Protein AF-A0AAU7QBR3-F1 (afdb_monomer)

Foldseek 3Di:
DDDPPPPDDDPQRVLQVLLVLLCVVVVADKDFAFDPQDQKWWWKAFPNRQWIKIWDLLLLCCQPPVVCSVVCPVPDDSVNSQVVCQVDQDSWADPDPLDDGRHMHTDDMDGSVPGDPGGFIWHDTPRGIIGTRGHHPVSSRGRPPPPDPPPPPVDDDDDDDDDDDDDDDDDDDDDDDDDDD

InterPro domains:
  IPR058804 SpaO, N-terminal domain [PF26294] (6-135)

Mean predicted aligned error: 14.27 Å

Secondary structure (DSSP, 8-state):
----------HHHHHHHHHHHHHHHTT---EEEPPP--SEEEEEEETTTTEEEEE-HHHHHHHH-HHHHHHHTTTS-HHHHHHHHHH-S-----SSGGG--S-EEEEEEEETTS--SS-EEEEE-SS-EEEEEEE-GGGSPPPP---------S--------------------PPPPPP-

pLDDT: mean 71.86, std 20.6, range [29.89, 93.75]

Structure (mmCIF, N/CA/C/O backbone):
data_AF-A0AAU7QBR3-F1
#
_entry.id   AF-A0AAU7QBR3-F1
#
loop_
_atom_site.group_PDB
_atom_site.id
_atom_site.type_symbol
_atom_site.label_atom_id
_atom_site.label_alt_id
_atom_site.label_comp_id
_atom_site.label_asym_id
_atom_site.label_entity_id
_atom_site.label_seq_id
_atom_site.pdbx_PDB_ins_code
_atom_site.Cartn_x
_atom_site.Cartn_y
_atom_site.Cartn_z
_atom_site.occupancy
_atom_site.B_iso_or_equiv
_atom_site.auth_seq_id
_atom_site.auth_comp_id
_atom_site.auth_asym_id
_atom_site.auth_atom_id
_atom_site.pdbx_PDB_model_num
ATOM 1 N N . MET A 1 1 ? 18.913 30.948 23.957 1.00 37.94 1 MET A N 1
ATOM 2 C CA . MET A 1 1 ? 17.465 31.221 23.822 1.00 37.94 1 MET A CA 1
ATOM 3 C C . MET A 1 1 ? 16.879 30.214 22.845 1.00 37.94 1 MET A C 1
ATOM 5 O O . MET A 1 1 ? 17.289 30.211 21.696 1.00 37.94 1 MET A O 1
ATOM 9 N N . SER A 1 2 ? 16.029 29.295 23.311 1.00 46.03 2 SER A N 1
ATOM 10 C CA . SER A 1 2 ? 15.487 28.206 22.484 1.00 46.03 2 SER A CA 1
ATOM 11 C C . SER A 1 2 ? 14.082 28.577 22.016 1.00 46.03 2 SER A C 1
ATOM 13 O O . SER A 1 2 ? 13.146 28.634 22.816 1.00 46.03 2 SER A O 1
ATOM 15 N N . TYR A 1 3 ? 13.943 28.899 20.732 1.00 47.91 3 TYR A N 1
ATOM 16 C CA . TYR A 1 3 ? 12.649 29.183 20.127 1.00 47.91 3 TYR A CA 1
ATOM 17 C C . TYR A 1 3 ? 11.879 27.869 19.987 1.00 47.91 3 TYR A C 1
ATOM 19 O O . TYR A 1 3 ? 12.282 26.973 19.247 1.00 47.91 3 TYR A O 1
ATOM 27 N N . ARG A 1 4 ? 10.753 27.749 20.700 1.00 52.44 4 ARG A N 1
ATOM 28 C CA . ARG A 1 4 ? 9.759 26.694 20.465 1.00 52.44 4 ARG A CA 1
ATOM 29 C C . ARG A 1 4 ? 9.198 26.872 19.055 1.00 52.44 4 ARG A C 1
ATOM 31 O O . ARG A 1 4 ? 8.246 27.620 18.856 1.00 52.44 4 ARG A O 1
ATOM 38 N N . GLN A 1 5 ? 9.795 26.198 18.079 1.00 52.19 5 GLN A N 1
ATOM 39 C CA . GLN A 1 5 ? 9.232 26.092 16.741 1.00 52.19 5 GLN A CA 1
ATOM 40 C C . GLN A 1 5 ? 7.956 25.250 16.823 1.00 52.19 5 GLN A C 1
ATOM 42 O O . GLN A 1 5 ? 7.999 24.032 17.003 1.00 52.19 5 GLN A O 1
ATOM 47 N N . LEU A 1 6 ? 6.807 25.914 16.724 1.00 55.84 6 LEU A N 1
ATOM 48 C CA . LEU A 1 6 ? 5.537 25.251 16.466 1.00 55.84 6 LEU A CA 1
ATOM 49 C C . LEU A 1 6 ? 5.624 24.650 15.061 1.00 55.84 6 LEU A C 1
ATOM 51 O O . LEU A 1 6 ? 5.606 25.375 14.071 1.00 55.84 6 LEU A O 1
ATOM 55 N N . ARG A 1 7 ? 5.767 23.325 14.970 1.00 61.44 7 ARG A N 1
ATOM 56 C CA . ARG A 1 7 ? 5.661 22.617 13.693 1.00 61.44 7 ARG A CA 1
ATOM 57 C C . ARG A 1 7 ? 4.200 22.681 13.254 1.00 61.44 7 ARG A C 1
ATOM 59 O O . ARG A 1 7 ? 3.349 22.037 13.866 1.00 61.44 7 ARG A O 1
ATOM 66 N N . THR A 1 8 ? 3.901 23.477 12.233 1.00 62.16 8 THR A N 1
ATOM 67 C CA . THR A 1 8 ? 2.586 23.470 11.587 1.00 62.16 8 THR A CA 1
ATOM 68 C C . THR A 1 8 ? 2.415 22.125 10.895 1.00 62.16 8 THR A C 1
ATOM 70 O O . THR A 1 8 ? 3.126 21.825 9.940 1.00 62.16 8 THR A O 1
ATOM 73 N N . LEU A 1 9 ? 1.515 21.293 11.416 1.00 66.19 9 LEU A N 1
ATOM 74 C CA . LEU A 1 9 ? 1.167 20.028 10.782 1.00 66.19 9 LEU A CA 1
ATOM 75 C C . LEU A 1 9 ? 0.187 20.289 9.641 1.00 66.19 9 LEU A C 1
ATOM 77 O O . LEU A 1 9 ? -0.762 21.062 9.798 1.00 66.19 9 LEU A O 1
ATOM 81 N N . THR A 1 10 ? 0.405 19.636 8.504 1.00 73.94 10 THR A N 1
ATOM 82 C CA . THR A 1 10 ? -0.555 19.668 7.397 1.00 73.94 10 THR A CA 1
ATOM 83 C C . THR A 1 10 ? -1.834 18.919 7.784 1.00 73.94 10 THR A C 1
ATOM 85 O O . THR A 1 10 ? -1.850 18.102 8.711 1.00 73.94 10 THR A O 1
ATOM 88 N N . ARG A 1 11 ? -2.936 19.181 7.0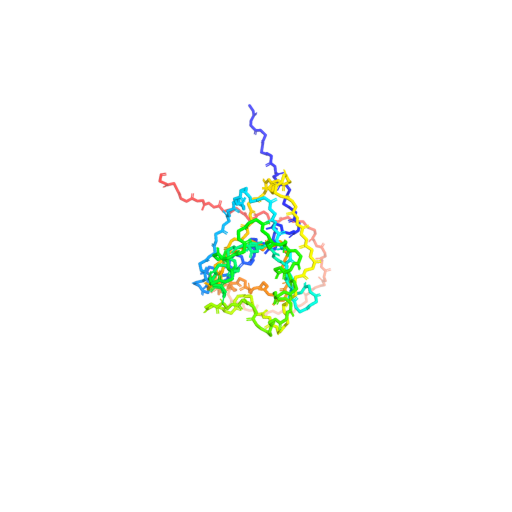71 1.00 72.38 11 ARG A N 1
ATOM 89 C CA . ARG A 1 11 ? -4.208 18.468 7.286 1.00 72.38 11 ARG A CA 1
ATOM 90 C C . ARG A 1 11 ? -4.040 16.950 7.142 1.00 72.38 11 ARG A C 1
ATOM 92 O O . ARG A 1 11 ? -4.572 16.206 7.958 1.00 72.38 11 ARG A O 1
ATOM 99 N N . GLU A 1 12 ? -3.248 16.511 6.168 1.00 74.31 12 GLU A N 1
ATOM 100 C CA . GLU A 1 12 ? -2.912 15.099 5.945 1.00 74.31 12 GLU A CA 1
ATOM 101 C C . GLU A 1 12 ? -2.205 14.488 7.158 1.00 74.31 12 GLU A C 1
ATOM 103 O O . GLU A 1 12 ? -2.627 13.453 7.666 1.00 74.31 12 GLU A O 1
ATOM 108 N N . GLN A 1 13 ? -1.200 15.176 7.709 1.00 77.19 13 GLN A N 1
ATOM 109 C CA . GLN A 1 13 ? -0.482 14.712 8.899 1.00 77.19 13 GLN A CA 1
ATOM 110 C C . GLN A 1 13 ? -1.395 14.605 10.128 1.00 77.19 13 GLN A C 1
ATOM 112 O O . GLN A 1 13 ? -1.255 13.675 10.926 1.00 77.19 13 GLN A O 1
ATOM 117 N N . LEU A 1 14 ? -2.348 15.529 10.289 1.00 77.38 14 LEU A N 1
ATOM 118 C CA . LEU A 1 14 ? -3.357 15.443 11.348 1.00 77.38 14 LEU A CA 1
ATOM 119 C C . LEU A 1 14 ? -4.296 14.247 11.141 1.00 77.38 14 LEU A C 1
ATOM 121 O O . LEU A 1 14 ? -4.607 13.543 12.106 1.00 77.38 14 LEU A O 1
ATOM 125 N N . ASN A 1 15 ? -4.714 13.987 9.903 1.00 80.12 15 ASN A N 1
ATOM 126 C CA . ASN A 1 15 ? -5.550 12.835 9.568 1.00 80.12 15 ASN A CA 1
ATOM 127 C C . ASN A 1 15 ? -4.805 11.513 9.799 1.00 80.12 15 ASN A C 1
ATOM 129 O O . ASN A 1 15 ? -5.363 10.607 10.421 1.00 80.12 15 ASN A O 1
ATOM 133 N N . TRP A 1 16 ? -3.522 11.429 9.439 1.00 83.62 16 TRP A N 1
ATOM 134 C CA . TRP A 1 16 ? -2.667 10.279 9.741 1.00 83.62 16 TRP A CA 1
ATOM 135 C C . TRP A 1 16 ? -2.561 10.014 11.241 1.00 83.62 16 TRP A C 1
ATOM 137 O O . TRP A 1 16 ? -2.708 8.874 11.675 1.00 83.62 16 TRP A O 1
ATOM 147 N N . GLN A 1 17 ? -2.356 11.052 12.058 1.00 79.56 17 GLN A N 1
ATOM 148 C CA . GLN A 1 17 ? -2.281 10.886 13.513 1.00 79.56 17 GLN A CA 1
ATOM 149 C C . GLN A 1 17 ? -3.589 10.365 14.110 1.00 79.56 17 GLN A C 1
ATOM 151 O O . GLN A 1 17 ? -3.558 9.494 14.982 1.00 79.56 17 GLN A O 1
ATOM 156 N N . ARG A 1 18 ? -4.739 10.865 13.643 1.00 80.62 18 ARG A N 1
ATOM 157 C CA . ARG A 1 18 ? -6.048 10.372 14.094 1.00 80.62 18 ARG A CA 1
ATOM 158 C C . ARG A 1 18 ? -6.282 8.929 13.657 1.00 80.62 18 ARG A C 1
ATOM 160 O O . ARG A 1 18 ? -6.698 8.123 14.485 1.00 80.62 18 ARG A O 1
ATOM 167 N N . ALA A 1 19 ? -5.962 8.598 12.407 1.00 81.94 19 ALA A N 1
ATOM 168 C CA . ALA A 1 19 ? -6.074 7.239 11.889 1.00 81.94 19 ALA A CA 1
ATOM 169 C C . ALA A 1 19 ? -5.196 6.267 12.690 1.00 81.94 19 ALA A C 1
ATOM 171 O O . ALA A 1 19 ? -5.695 5.261 13.180 1.00 81.94 19 ALA A O 1
ATOM 172 N N . LEU A 1 20 ? -3.930 6.615 12.939 1.00 83.88 20 LEU A N 1
ATOM 173 C CA . LEU A 1 20 ? -3.011 5.814 13.754 1.00 83.88 20 LEU A CA 1
ATOM 174 C C . LEU A 1 20 ? -3.500 5.628 15.189 1.00 83.88 20 LEU A C 1
ATOM 176 O O . LEU A 1 20 ? -3.372 4.537 15.743 1.00 83.88 20 LEU A O 1
ATOM 180 N N . ALA A 1 21 ? -4.052 6.676 15.805 1.00 81.44 21 ALA A N 1
ATOM 181 C CA . ALA A 1 21 ? -4.628 6.574 17.140 1.00 81.44 21 ALA A CA 1
ATOM 182 C C . ALA A 1 21 ? -5.815 5.597 17.162 1.00 81.44 21 ALA A C 1
ATOM 184 O O . ALA A 1 21 ? -5.880 4.748 18.050 1.00 81.44 21 ALA A O 1
ATOM 185 N N . GLY A 1 22 ? -6.705 5.672 16.168 1.00 80.81 22 GLY A N 1
ATOM 186 C CA . GLY A 1 22 ? -7.803 4.721 16.003 1.00 80.81 22 GLY A CA 1
ATOM 187 C C . GLY A 1 22 ? -7.300 3.293 15.773 1.00 80.81 22 GLY A C 1
ATOM 188 O O . GLY A 1 22 ? -7.700 2.369 16.475 1.00 80.81 22 GLY A O 1
ATOM 189 N N . TRP A 1 23 ? -6.352 3.106 14.857 1.00 85.75 23 TRP A N 1
ATOM 190 C CA . TRP A 1 23 ? -5.784 1.798 14.526 1.00 85.75 23 TRP A CA 1
ATOM 191 C C . TRP A 1 23 ? -5.116 1.123 15.725 1.00 85.75 23 TRP A C 1
ATOM 193 O O . TRP A 1 23 ? -5.379 -0.050 15.984 1.00 85.75 23 TRP A O 1
ATOM 203 N N . ARG A 1 24 ? -4.341 1.867 16.521 1.00 82.44 24 ARG A N 1
ATOM 204 C CA . ARG A 1 24 ? -3.719 1.340 17.747 1.00 82.44 24 ARG A CA 1
ATOM 205 C C . ARG A 1 24 ? -4.747 0.845 18.758 1.00 82.44 24 ARG A C 1
ATOM 207 O O . ARG A 1 24 ? -4.543 -0.199 19.364 1.00 82.44 24 ARG A O 1
ATOM 214 N N . VAL A 1 25 ? -5.858 1.561 18.919 1.00 80.75 25 VAL A N 1
ATOM 215 C CA . VAL A 1 25 ? -6.948 1.159 19.828 1.00 80.75 25 VAL A CA 1
ATOM 216 C C . VAL A 1 25 ? -7.615 -0.135 19.367 1.00 80.75 25 VAL A C 1
ATOM 218 O O . VAL A 1 25 ? -8.060 -0.932 20.187 1.00 80.75 25 VAL A O 1
ATOM 221 N N . HIS A 1 26 ? -7.632 -0.376 18.061 1.00 76.75 26 HIS A N 1
ATOM 222 C CA . HIS A 1 26 ? -8.143 -1.602 17.460 1.00 76.75 26 HIS A CA 1
ATOM 223 C C . HIS A 1 26 ? -7.065 -2.687 17.265 1.00 76.75 26 HIS A C 1
ATOM 225 O O . HIS A 1 26 ? -7.303 -3.639 16.525 1.00 76.75 26 HIS A O 1
ATOM 231 N N . ASN A 1 27 ? -5.902 -2.572 17.927 1.00 79.81 27 ASN A N 1
ATOM 232 C CA . ASN A 1 27 ? -4.766 -3.505 17.829 1.00 79.81 27 ASN A CA 1
ATOM 233 C C . ASN A 1 27 ? -4.264 -3.740 16.393 1.00 79.81 27 ASN A C 1
ATOM 235 O O . ASN A 1 27 ? -3.733 -4.799 16.064 1.00 79.81 27 ASN A O 1
ATOM 239 N N . ILE A 1 28 ? -4.422 -2.745 15.524 1.00 82.94 28 ILE A N 1
ATOM 240 C CA . ILE A 1 28 ? -3.880 -2.779 14.172 1.00 82.94 28 ILE A CA 1
ATOM 241 C C . ILE A 1 28 ? -2.420 -2.332 14.236 1.00 82.94 28 ILE A C 1
ATOM 243 O O . ILE A 1 28 ? -2.116 -1.220 14.677 1.00 82.94 28 ILE A O 1
ATOM 247 N N . ALA A 1 29 ? -1.519 -3.205 13.785 1.00 82.81 29 ALA A N 1
ATOM 248 C CA . ALA A 1 29 ? -0.093 -2.926 13.705 1.00 82.81 29 ALA A CA 1
ATOM 249 C C . ALA A 1 29 ? 0.181 -1.877 12.616 1.00 82.81 29 ALA A C 1
ATOM 251 O O . ALA A 1 29 ? 0.302 -2.198 11.435 1.00 82.81 29 ALA A O 1
ATOM 252 N N . ALA A 1 30 ? 0.252 -0.615 13.034 1.00 84.69 30 ALA A N 1
ATOM 253 C CA . ALA A 1 30 ? 0.557 0.517 12.174 1.00 84.69 30 ALA A CA 1
ATOM 254 C C . ALA A 1 30 ? 1.666 1.379 12.783 1.00 84.69 30 ALA A C 1
ATOM 256 O O . ALA A 1 30 ? 1.618 1.751 13.965 1.00 84.69 30 ALA A O 1
ATOM 257 N N . SER A 1 31 ? 2.650 1.731 11.962 1.00 85.44 31 SER A N 1
ATOM 258 C CA . SER A 1 31 ? 3.802 2.555 12.334 1.00 85.44 31 SER A CA 1
ATOM 259 C C . SER A 1 31 ? 3.917 3.773 11.416 1.00 85.44 31 SER A C 1
ATOM 261 O O . SER A 1 31 ? 3.362 3.798 10.322 1.00 85.44 31 SER A O 1
ATOM 263 N N . LEU A 1 32 ? 4.601 4.823 11.880 1.00 86.00 32 LEU A N 1
ATOM 264 C CA . LEU A 1 32 ? 5.013 5.938 11.023 1.00 86.00 32 LEU A CA 1
ATOM 265 C C . LEU A 1 32 ? 6.441 5.674 10.580 1.00 86.00 32 LEU A C 1
ATOM 267 O O . LEU A 1 32 ? 7.359 5.772 11.392 1.00 86.00 32 LEU A O 1
ATOM 271 N N . GLU A 1 33 ? 6.618 5.350 9.307 1.00 86.25 33 GLU A N 1
ATOM 272 C CA . GLU A 1 33 ? 7.921 5.015 8.737 1.00 86.25 33 GLU A CA 1
ATOM 273 C C . GLU A 1 33 ? 8.140 5.789 7.441 1.00 86.25 33 GLU A C 1
ATOM 275 O O . GLU A 1 33 ? 7.189 6.169 6.752 1.00 86.25 33 GLU A O 1
ATOM 280 N N . LEU A 1 34 ? 9.405 6.049 7.106 1.00 83.50 34 LEU A N 1
ATOM 281 C CA . LEU A 1 34 ? 9.725 6.568 5.784 1.00 83.50 34 LEU A CA 1
ATOM 282 C C . LEU A 1 34 ? 9.622 5.420 4.775 1.00 83.50 34 LEU A C 1
ATOM 284 O O . LEU A 1 34 ? 10.250 4.379 4.983 1.00 83.50 34 LEU A O 1
ATOM 288 N N . PRO A 1 35 ? 8.887 5.608 3.670 1.00 81.00 35 PRO A N 1
ATOM 289 C CA . PRO A 1 35 ? 8.889 4.649 2.580 1.00 81.00 35 PRO A CA 1
ATOM 290 C C . PRO A 1 35 ? 10.329 4.411 2.069 1.00 81.00 35 PRO A C 1
ATOM 292 O O . PRO A 1 35 ? 11.007 5.386 1.717 1.00 81.00 35 PRO A O 1
ATOM 295 N N . PRO A 1 36 ? 10.814 3.156 1.993 1.00 78.19 36 PRO A N 1
ATOM 296 C CA . PRO A 1 36 ? 12.176 2.840 1.567 1.00 78.19 36 PRO A CA 1
ATOM 297 C C . PRO A 1 36 ? 12.384 3.283 0.124 1.00 78.19 36 PRO A C 1
ATOM 299 O O . PRO A 1 36 ? 11.458 3.189 -0.677 1.00 78.19 36 PRO A O 1
ATOM 302 N N . LYS A 1 37 ? 13.577 3.765 -0.233 1.00 72.88 37 LYS A N 1
ATOM 303 C CA . LYS A 1 37 ? 13.865 4.198 -1.610 1.00 72.88 37 LYS A CA 1
ATOM 304 C C . LYS A 1 37 ? 13.653 3.021 -2.574 1.00 72.88 37 LYS A C 1
ATOM 306 O O . LYS A 1 37 ? 14.477 2.118 -2.628 1.00 72.88 37 LYS A O 1
ATOM 311 N N . ALA A 1 38 ? 12.547 3.047 -3.309 1.00 70.19 38 ALA A N 1
ATOM 312 C CA . ALA A 1 38 ? 12.182 2.065 -4.324 1.00 70.19 38 ALA A CA 1
ATOM 313 C C . ALA A 1 38 ? 12.185 2.773 -5.673 1.00 70.19 38 ALA A C 1
ATOM 315 O O . ALA A 1 38 ? 11.751 3.917 -5.721 1.00 70.19 38 ALA A O 1
ATOM 316 N N . ALA A 1 39 ? 12.657 2.126 -6.742 1.00 71.12 39 ALA A N 1
ATOM 317 C CA . ALA A 1 39 ? 12.826 2.763 -8.052 1.00 71.12 39 ALA A CA 1
ATOM 318 C C . ALA A 1 39 ? 11.529 3.401 -8.576 1.00 71.12 39 ALA A C 1
ATOM 320 O O . ALA A 1 39 ? 11.556 4.520 -9.086 1.00 71.12 39 ALA A O 1
ATOM 321 N N . ARG A 1 40 ? 10.394 2.724 -8.374 1.00 84.88 40 ARG A N 1
ATOM 322 C CA . ARG A 1 40 ? 9.068 3.199 -8.759 1.00 84.88 40 ARG A CA 1
ATOM 323 C C . ARG A 1 40 ? 8.019 2.628 -7.816 1.00 84.88 40 ARG A C 1
ATOM 325 O O . ARG A 1 40 ? 8.118 1.476 -7.402 1.00 84.88 40 ARG A O 1
ATOM 332 N N . A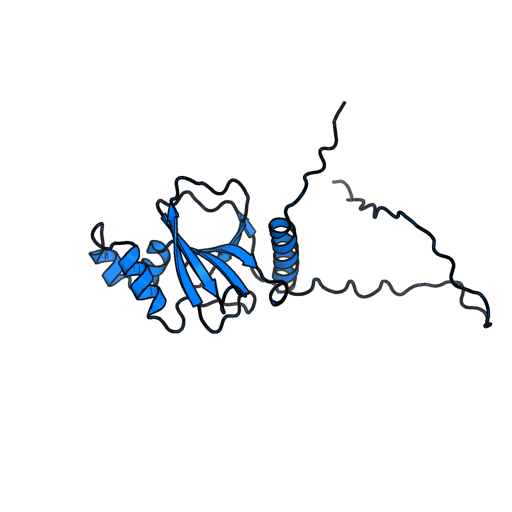RG A 1 41 ? 7.020 3.430 -7.464 1.00 89.38 41 ARG A N 1
ATOM 333 C CA . ARG A 1 41 ? 5.883 3.011 -6.638 1.00 89.38 41 ARG A CA 1
ATOM 334 C C . ARG A 1 41 ? 4.589 3.183 -7.395 1.00 89.38 41 ARG A C 1
ATOM 336 O O . ARG A 1 41 ? 4.441 4.136 -8.155 1.00 89.38 41 ARG A O 1
ATOM 343 N N . MET A 1 42 ? 3.646 2.290 -7.144 1.00 91.94 42 MET A N 1
ATOM 344 C CA . MET A 1 42 ? 2.314 2.345 -7.726 1.00 91.94 42 MET A CA 1
ATOM 345 C C . MET A 1 42 ? 1.356 3.022 -6.749 1.00 91.94 42 MET A C 1
ATOM 347 O O . MET A 1 42 ? 1.283 2.634 -5.582 1.00 91.94 42 MET A O 1
ATOM 351 N N . VAL A 1 43 ? 0.631 4.032 -7.222 1.00 92.56 43 VAL A N 1
ATOM 352 C CA . VAL A 1 43 ? -0.422 4.717 -6.470 1.00 92.56 43 VAL A CA 1
ATOM 353 C C . VAL A 1 43 ? -1.715 3.945 -6.639 1.00 92.56 43 VAL A C 1
ATOM 355 O O . VAL A 1 43 ? -2.171 3.720 -7.760 1.00 92.56 43 VAL A O 1
ATOM 358 N N . ILE A 1 44 ? -2.318 3.578 -5.517 1.00 93.75 44 ILE A N 1
ATOM 359 C CA . ILE A 1 44 ? -3.601 2.893 -5.457 1.00 93.75 44 ILE A CA 1
ATOM 360 C C . ILE A 1 44 ? -4.635 3.764 -4.751 1.00 93.75 44 ILE A C 1
ATOM 362 O O . ILE A 1 44 ? -4.317 4.533 -3.841 1.00 93.75 44 ILE A O 1
ATOM 366 N N . SER A 1 45 ? -5.883 3.621 -5.171 1.00 93.56 45 SER A N 1
ATOM 367 C CA . SER A 1 45 ? -7.025 4.382 -4.688 1.00 93.56 45 SER A CA 1
ATOM 368 C C . SER A 1 45 ? -8.219 3.460 -4.523 1.00 93.56 45 SER A C 1
ATOM 370 O O . SER A 1 45 ? -8.535 2.650 -5.403 1.00 93.56 45 SER A O 1
ATOM 372 N N . ALA A 1 46 ? -8.860 3.561 -3.367 1.00 92.38 46 ALA A N 1
ATOM 373 C CA . ALA A 1 46 ? -10.016 2.758 -3.013 1.00 92.38 46 ALA A CA 1
ATOM 374 C C . ALA A 1 46 ? -11.304 3.565 -3.114 1.00 92.38 46 ALA A C 1
ATOM 376 O O . ALA A 1 46 ? -11.337 4.723 -2.702 1.00 92.38 46 ALA A O 1
ATOM 377 N N . ASP A 1 47 ? -12.370 2.929 -3.602 1.00 88.12 47 ASP A N 1
ATOM 378 C CA . ASP A 1 47 ? -13.745 3.447 -3.587 1.00 88.12 47 ASP A CA 1
ATOM 379 C C . ASP A 1 47 ? -13.857 4.920 -4.037 1.00 88.12 47 ASP A C 1
ATOM 381 O O . ASP A 1 47 ? -14.532 5.726 -3.401 1.00 88.12 47 ASP A O 1
ATOM 385 N N . ASN A 1 48 ? -13.181 5.268 -5.139 1.00 83.31 48 ASN A N 1
ATOM 386 C CA . ASN A 1 48 ? -13.097 6.627 -5.697 1.00 83.31 48 ASN A CA 1
ATOM 387 C C . ASN A 1 48 ? -12.433 7.661 -4.764 1.00 83.31 48 ASN A C 1
ATOM 389 O O . ASN A 1 48 ? -12.872 8.807 -4.689 1.00 83.31 48 ASN A O 1
ATOM 393 N N . GLY A 1 49 ? -11.365 7.267 -4.067 1.00 83.56 49 GLY A N 1
ATOM 394 C CA . GLY A 1 49 ? -10.573 8.162 -3.220 1.00 83.56 49 GLY A CA 1
ATOM 395 C C . GLY A 1 49 ? -10.983 8.169 -1.748 1.00 83.56 49 GLY A C 1
ATOM 396 O O . GLY A 1 49 ? -10.608 9.082 -1.021 1.00 83.56 49 GLY A O 1
ATOM 397 N N . ALA A 1 50 ? -11.714 7.154 -1.276 1.00 86.44 50 ALA A N 1
ATOM 398 C CA . ALA A 1 50 ? -11.964 6.972 0.155 1.00 86.44 50 ALA A CA 1
ATOM 399 C C . ALA A 1 50 ? -10.649 6.860 0.946 1.00 86.44 50 ALA A C 1
ATOM 401 O O . ALA A 1 50 ? -10.536 7.373 2.059 1.00 86.44 50 ALA A O 1
ATOM 402 N N . TRP A 1 51 ? -9.647 6.210 0.357 1.00 90.31 51 TRP A N 1
ATOM 403 C CA . TRP A 1 51 ? -8.254 6.286 0.782 1.00 90.31 51 TRP A CA 1
ATOM 404 C C . TRP A 1 51 ? -7.329 6.058 -0.409 1.00 90.31 51 TRP A C 1
ATOM 406 O O . TRP A 1 51 ? -7.715 5.432 -1.403 1.00 90.31 51 TRP A O 1
ATOM 416 N N . ARG A 1 52 ? -6.100 6.562 -0.296 1.00 91.31 52 ARG A N 1
ATOM 417 C CA . ARG A 1 52 ? -5.032 6.380 -1.279 1.00 91.31 52 ARG A CA 1
ATOM 418 C C . ARG A 1 52 ? -3.768 5.909 -0.587 1.00 91.31 52 ARG A C 1
ATOM 420 O O . ARG A 1 52 ? -3.464 6.317 0.534 1.00 91.31 52 ARG A O 1
ATOM 427 N N . ALA A 1 53 ? -3.032 5.040 -1.254 1.00 91.62 53 ALA A N 1
ATOM 428 C CA . ALA A 1 53 ? -1.762 4.543 -0.760 1.00 91.62 53 ALA A CA 1
ATOM 429 C C . ALA A 1 53 ? -0.780 4.342 -1.905 1.00 91.62 53 ALA A C 1
ATOM 431 O O . ALA A 1 53 ? -1.144 4.363 -3.079 1.00 91.62 53 ALA A O 1
ATOM 432 N N . ILE A 1 54 ? 0.471 4.125 -1.539 1.00 92.25 54 ILE A N 1
ATOM 433 C CA . ILE A 1 54 ? 1.520 3.685 -2.445 1.00 92.25 54 ILE A CA 1
ATOM 434 C C . ILE A 1 54 ? 1.992 2.301 -2.025 1.00 92.25 54 ILE A C 1
ATOM 436 O O . ILE A 1 54 ? 2.121 2.022 -0.830 1.00 92.25 54 ILE A O 1
ATOM 440 N N . ILE A 1 55 ? 2.256 1.455 -3.013 1.00 91.94 55 ILE A N 1
ATOM 441 C CA . ILE A 1 55 ? 2.815 0.113 -2.833 1.00 91.94 55 ILE A CA 1
ATOM 442 C C . ILE A 1 55 ? 3.992 -0.099 -3.779 1.00 91.94 55 ILE A C 1
ATOM 444 O O . ILE A 1 55 ? 4.136 0.612 -4.782 1.00 91.94 55 ILE A O 1
ATOM 448 N N . ASP A 1 56 ? 4.826 -1.083 -3.464 1.00 89.94 56 ASP A N 1
ATOM 449 C CA . ASP A 1 56 ? 5.809 -1.593 -4.413 1.00 89.94 56 ASP A CA 1
ATOM 450 C C . ASP A 1 56 ? 5.110 -2.575 -5.380 1.00 89.94 56 ASP A C 1
ATOM 452 O O . ASP A 1 56 ? 4.604 -3.614 -4.941 1.00 89.94 56 ASP A O 1
ATOM 456 N N . PRO A 1 57 ? 5.040 -2.265 -6.692 1.00 89.75 57 PRO A N 1
ATOM 457 C CA . PRO A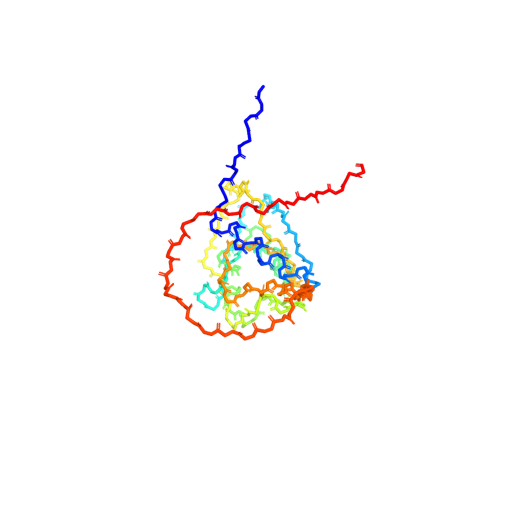 1 57 ? 4.386 -3.141 -7.662 1.00 89.75 57 PRO A CA 1
ATOM 458 C C . PRO A 1 57 ? 5.089 -4.500 -7.791 1.00 89.75 57 PRO A C 1
ATOM 460 O O . PRO A 1 57 ? 4.432 -5.505 -8.068 1.00 89.75 57 PRO A O 1
ATOM 463 N N . ARG A 1 58 ? 6.408 -4.558 -7.573 1.00 87.44 58 ARG A N 1
ATOM 464 C CA . ARG A 1 58 ? 7.191 -5.793 -7.682 1.00 87.44 58 ARG A CA 1
ATOM 465 C C . ARG A 1 58 ? 6.993 -6.684 -6.467 1.00 87.44 58 ARG A C 1
ATOM 467 O O . ARG A 1 58 ? 6.847 -7.887 -6.645 1.00 87.44 58 ARG A O 1
ATOM 474 N N . GLU A 1 59 ? 6.929 -6.109 -5.265 1.00 89.31 59 GLU A N 1
ATOM 475 C CA . GLU A 1 59 ? 6.595 -6.861 -4.042 1.00 89.31 59 GLU A CA 1
ATOM 476 C C . GLU A 1 59 ? 5.241 -7.567 -4.205 1.00 89.31 59 GLU A C 1
ATOM 478 O O . GLU A 1 59 ? 5.143 -8.779 -4.006 1.00 89.31 59 GLU A O 1
ATOM 483 N N . TRP A 1 60 ? 4.231 -6.832 -4.683 1.00 91.81 60 TRP A N 1
ATOM 484 C CA . TRP A 1 60 ? 2.906 -7.387 -4.959 1.00 91.81 60 TRP A CA 1
ATOM 485 C C . TRP A 1 60 ? 2.938 -8.502 -6.018 1.00 91.81 60 TRP A C 1
ATOM 487 O O . TRP A 1 60 ? 2.363 -9.572 -5.808 1.00 91.81 60 TRP A O 1
ATOM 497 N N . LEU A 1 61 ? 3.639 -8.294 -7.141 1.00 89.50 61 LEU A N 1
ATOM 498 C CA . LEU A 1 61 ? 3.741 -9.298 -8.208 1.00 89.50 61 LEU A CA 1
ATOM 499 C C . LEU A 1 61 ? 4.436 -10.581 -7.726 1.00 89.50 61 LEU A C 1
ATOM 501 O O . LEU A 1 61 ? 3.985 -11.678 -8.057 1.00 89.50 61 LEU A O 1
ATOM 505 N N . CYS A 1 62 ? 5.510 -10.451 -6.943 1.00 88.94 62 CYS A N 1
ATOM 506 C CA . CYS A 1 62 ? 6.242 -11.580 -6.368 1.00 88.94 62 CYS A CA 1
ATOM 507 C C . CYS A 1 62 ? 5.353 -12.456 -5.482 1.00 88.94 62 CYS A C 1
ATOM 509 O O . CYS A 1 62 ? 5.511 -13.676 -5.488 1.00 88.94 62 CYS A O 1
ATOM 511 N N . HIS A 1 63 ? 4.420 -11.852 -4.744 1.00 89.88 63 HIS A N 1
ATOM 512 C CA . HIS A 1 63 ? 3.488 -12.593 -3.904 1.00 89.88 63 HIS A CA 1
ATOM 513 C C . HIS A 1 63 ? 2.363 -13.251 -4.719 1.00 89.88 63 HIS A C 1
ATOM 515 O O . HIS A 1 63 ? 2.096 -14.440 -4.557 1.00 89.88 63 HIS A O 1
ATOM 521 N N . GLU A 1 64 ? 1.697 -12.498 -5.598 1.00 87.38 64 GLU A N 1
ATOM 522 C CA . GLU A 1 64 ? 0.517 -12.990 -6.326 1.00 87.38 64 GLU A CA 1
ATOM 523 C C . GLU A 1 64 ? 0.858 -13.973 -7.451 1.00 87.38 64 GLU A C 1
ATOM 525 O O . GLU A 1 64 ? 0.107 -14.912 -7.725 1.00 87.38 64 GLU A O 1
ATOM 530 N N . LEU A 1 65 ? 1.966 -13.740 -8.151 1.00 87.62 65 LEU A N 1
ATOM 531 C CA . LEU A 1 65 ? 2.362 -14.494 -9.335 1.00 87.62 65 LEU A CA 1
ATOM 532 C C . LEU A 1 65 ? 3.878 -14.752 -9.303 1.00 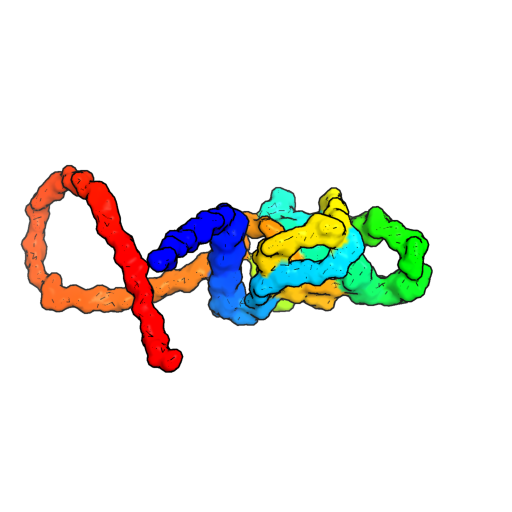87.62 65 LEU A C 1
ATOM 534 O O . LEU A 1 65 ? 4.600 -14.250 -10.167 1.00 87.62 65 LEU A O 1
ATOM 538 N N . PRO A 1 66 ? 4.381 -15.573 -8.360 1.00 84.44 66 PRO A N 1
ATOM 539 C CA . PRO A 1 66 ? 5.818 -15.790 -8.177 1.00 84.44 66 PRO A CA 1
ATOM 540 C C . PRO A 1 66 ? 6.496 -16.336 -9.438 1.00 84.44 66 PRO A C 1
ATOM 542 O O . PRO A 1 66 ? 7.598 -15.919 -9.782 1.00 84.44 66 PRO A O 1
ATOM 545 N N . ASN A 1 67 ? 5.811 -17.209 -10.185 1.00 83.62 67 ASN A N 1
ATOM 546 C CA . ASN A 1 67 ? 6.318 -17.746 -11.451 1.00 83.62 67 ASN A CA 1
ATOM 547 C C . ASN A 1 67 ? 6.481 -16.647 -12.509 1.00 83.62 67 ASN A C 1
ATOM 549 O O . ASN A 1 67 ? 7.462 -16.636 -13.247 1.00 83.62 67 ASN A O 1
ATOM 553 N N . VAL A 1 68 ? 5.533 -15.705 -12.568 1.00 82.31 68 VAL A N 1
ATOM 554 C CA . VAL A 1 68 ? 5.620 -14.562 -13.483 1.00 82.31 68 VAL A CA 1
ATOM 555 C C . VAL A 1 68 ? 6.720 -13.627 -13.015 1.00 82.31 68 VAL A C 1
ATOM 557 O O . VAL A 1 68 ? 7.511 -13.216 -13.845 1.00 82.31 68 VAL A O 1
ATOM 560 N N . ALA A 1 69 ? 6.839 -13.349 -11.716 1.00 83.44 69 ALA A N 1
ATOM 561 C CA . ALA A 1 69 ? 7.903 -12.512 -11.168 1.00 83.44 69 ALA A CA 1
ATOM 562 C C . ALA A 1 69 ? 9.310 -13.079 -11.443 1.00 83.44 69 ALA A C 1
ATOM 564 O O . ALA A 1 69 ? 10.214 -12.329 -11.808 1.00 83.44 69 ALA A O 1
ATOM 565 N N . ALA A 1 70 ? 9.482 -14.400 -11.337 1.00 80.19 70 ALA A N 1
ATOM 566 C CA . ALA A 1 70 ? 10.746 -15.077 -11.626 1.00 80.19 70 ALA A CA 1
ATOM 567 C C . ALA A 1 70 ? 11.136 -14.985 -13.112 1.00 80.19 70 ALA A C 1
ATOM 569 O O . ALA A 1 70 ? 12.307 -14.799 -13.435 1.00 80.19 70 ALA A O 1
ATOM 570 N N . LEU A 1 71 ? 10.155 -15.082 -14.015 1.00 75.88 71 LEU A N 1
ATOM 571 C CA . LEU A 1 71 ? 10.358 -14.971 -15.465 1.00 75.88 71 LEU A CA 1
ATOM 572 C C . LEU A 1 71 ? 10.426 -13.515 -15.947 1.00 75.88 71 LEU A C 1
ATOM 574 O O . LEU A 1 71 ? 11.036 -13.218 -16.971 1.00 75.88 71 LEU A O 1
ATOM 578 N N . ALA A 1 72 ? 9.787 -12.611 -15.209 1.00 68.88 72 ALA A N 1
ATOM 579 C CA . ALA A 1 72 ? 9.592 -11.215 -15.561 1.00 68.88 72 ALA A CA 1
ATOM 580 C C . ALA A 1 72 ? 10.894 -10.421 -15.605 1.00 68.88 72 ALA A C 1
ATOM 582 O O . ALA A 1 72 ? 10.949 -9.457 -16.364 1.00 68.88 72 ALA A O 1
ATOM 583 N N . GLY A 1 73 ? 11.921 -10.797 -14.832 1.00 68.38 73 GLY A N 1
ATOM 584 C CA . GLY A 1 73 ? 13.230 -10.134 -14.814 1.00 68.38 73 GLY A CA 1
ATOM 585 C C . GLY A 1 73 ? 13.150 -8.606 -15.001 1.00 68.38 73 GLY A C 1
ATOM 586 O O . GLY A 1 73 ? 12.440 -7.904 -14.276 1.00 68.38 73 GLY A O 1
ATOM 587 N N . ALA A 1 74 ? 13.852 -8.101 -16.020 1.00 62.50 74 ALA A N 1
ATOM 588 C CA . ALA A 1 74 ? 13.766 -6.714 -16.491 1.00 62.50 74 ALA A CA 1
ATOM 589 C C . ALA A 1 74 ? 12.715 -6.483 -17.604 1.00 62.50 74 ALA A C 1
ATOM 591 O O . ALA A 1 74 ? 12.560 -5.357 -18.059 1.00 62.50 74 ALA A O 1
ATOM 592 N N . ALA A 1 75 ? 12.017 -7.527 -18.064 1.00 63.59 75 ALA A N 1
ATOM 593 C CA . ALA A 1 75 ? 11.116 -7.492 -19.223 1.00 63.59 75 ALA A CA 1
ATOM 594 C C . ALA A 1 75 ? 9.637 -7.225 -18.874 1.00 63.59 75 ALA A C 1
ATOM 596 O O . ALA A 1 75 ? 8.818 -6.978 -19.764 1.00 63.59 75 ALA A O 1
ATOM 597 N N . CYS A 1 76 ? 9.261 -7.312 -17.595 1.00 74.06 76 CYS A N 1
ATOM 598 C CA . CYS A 1 76 ? 7.931 -6.911 -17.151 1.00 74.06 76 CYS A CA 1
ATOM 599 C C . CYS A 1 76 ? 7.927 -5.420 -16.817 1.00 74.06 76 CYS A C 1
ATOM 601 O O . CYS A 1 76 ? 8.455 -4.999 -15.786 1.00 74.06 76 CYS A O 1
ATOM 603 N N . ASP A 1 77 ? 7.331 -4.652 -17.725 1.00 83.38 77 ASP A N 1
ATOM 604 C CA . ASP A 1 77 ? 7.089 -3.222 -17.562 1.00 83.38 77 ASP A CA 1
ATOM 605 C C . ASP A 1 77 ? 6.093 -2.987 -16.422 1.00 83.38 77 ASP A C 1
ATOM 607 O O . ASP A 1 77 ? 5.107 -3.724 -16.286 1.00 83.38 77 ASP A O 1
ATOM 611 N N . ASP A 1 78 ? 6.310 -1.944 -15.621 1.00 86.56 78 ASP A N 1
ATOM 612 C CA . ASP A 1 78 ? 5.444 -1.654 -14.476 1.00 86.56 78 ASP A CA 1
ATOM 613 C C . ASP A 1 78 ? 3.991 -1.415 -14.930 1.00 86.56 78 ASP A C 1
ATOM 615 O O . ASP A 1 78 ? 3.046 -1.820 -14.254 1.00 86.56 78 ASP A O 1
ATOM 619 N N . GLU A 1 79 ? 3.783 -0.863 -16.128 1.00 88.06 79 GLU A N 1
ATOM 620 C CA . GLU A 1 79 ? 2.466 -0.670 -16.740 1.00 88.06 79 GLU A CA 1
ATOM 621 C C . GLU A 1 79 ? 1.696 -1.993 -16.910 1.00 88.06 79 GLU A C 1
ATOM 623 O O . GLU A 1 79 ? 0.478 -2.034 -16.705 1.00 88.06 79 GLU A O 1
ATOM 628 N N . LYS A 1 80 ? 2.388 -3.100 -17.214 1.00 88.75 80 LYS A N 1
ATOM 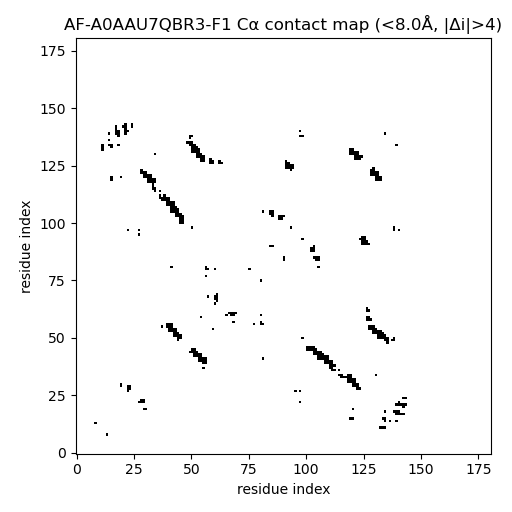629 C CA . LYS A 1 80 ? 1.772 -4.438 -17.283 1.00 88.75 80 LYS A CA 1
ATOM 630 C C . LYS A 1 80 ? 1.397 -4.942 -15.893 1.00 88.75 80 LYS A C 1
ATOM 632 O O . LYS A 1 80 ? 0.336 -5.545 -15.734 1.00 88.75 80 LYS A O 1
ATOM 637 N N . ILE A 1 81 ? 2.225 -4.664 -14.885 1.00 90.06 81 ILE A N 1
ATOM 638 C CA . ILE A 1 81 ? 1.923 -4.997 -13.485 1.00 90.06 81 ILE A CA 1
ATOM 639 C C . ILE A 1 81 ? 0.672 -4.239 -13.025 1.00 90.06 81 ILE A C 1
ATOM 641 O O . ILE A 1 81 ? -0.224 -4.838 -12.434 1.00 90.06 81 ILE A O 1
ATOM 645 N N . MET A 1 82 ? 0.554 -2.954 -13.365 1.00 91.88 82 MET A N 1
ATOM 646 C CA . MET A 1 82 ? -0.637 -2.149 -13.078 1.00 91.88 82 MET A CA 1
ATOM 647 C C . MET A 1 82 ? -1.887 -2.690 -13.774 1.00 91.88 82 MET A C 1
ATOM 649 O O . MET A 1 82 ? -2.953 -2.769 -13.159 1.00 91.88 82 MET A O 1
ATOM 653 N N . ALA A 1 83 ? -1.775 -3.086 -15.044 1.00 91.12 83 ALA A N 1
ATOM 654 C CA . ALA A 1 83 ? -2.882 -3.710 -15.760 1.00 91.12 83 ALA A CA 1
ATOM 655 C C . ALA A 1 83 ? -3.331 -5.001 -15.057 1.00 91.12 83 ALA A C 1
ATOM 657 O O . ALA A 1 83 ? -4.520 -5.168 -14.788 1.00 91.12 83 ALA A O 1
ATOM 658 N N . LEU A 1 84 ? -2.388 -5.868 -14.671 1.00 90.69 84 LEU A N 1
ATOM 659 C CA . LEU A 1 84 ? -2.680 -7.081 -13.904 1.00 90.69 84 LEU A CA 1
ATOM 660 C C . LEU A 1 84 ? -3.353 -6.761 -12.566 1.00 90.69 84 LEU A C 1
ATOM 662 O O . LEU A 1 84 ? -4.369 -7.375 -12.241 1.00 90.69 84 LEU A O 1
ATOM 666 N N . PHE A 1 85 ? -2.850 -5.774 -11.828 1.00 91.56 85 PHE A N 1
ATOM 667 C CA . PHE A 1 85 ? -3.444 -5.323 -10.570 1.00 91.56 85 PHE A CA 1
ATOM 668 C C . PHE A 1 85 ? -4.913 -4.923 -10.752 1.00 91.56 85 PHE A C 1
ATOM 670 O O . PHE A 1 85 ? -5.783 -5.390 -10.019 1.00 91.56 85 PHE A O 1
ATOM 677 N N . ASN A 1 86 ? -5.208 -4.130 -11.784 1.00 93.00 86 ASN A N 1
ATOM 678 C CA . ASN A 1 86 ? -6.555 -3.634 -12.072 1.00 93.00 86 ASN A CA 1
ATOM 679 C C . ASN A 1 86 ? -7.524 -4.706 -12.599 1.00 93.00 86 ASN A C 1
ATOM 681 O O . ASN A 1 86 ? -8.737 -4.513 -12.523 1.00 93.00 86 ASN A O 1
ATOM 685 N N . THR A 1 87 ? -7.027 -5.834 -13.116 1.00 90.62 87 THR A N 1
ATOM 686 C CA . THR A 1 87 ? -7.889 -6.966 -13.512 1.00 90.62 87 THR A CA 1
ATOM 687 C C . THR A 1 87 ? -8.364 -7.805 -12.327 1.00 90.62 87 THR A C 1
ATOM 689 O O . THR A 1 87 ? -9.338 -8.550 -12.448 1.00 90.62 87 THR A O 1
ATOM 692 N N . ARG A 1 88 ? -7.705 -7.704 -11.166 1.00 88.00 88 ARG A N 1
ATOM 693 C CA . ARG A 1 88 ? -8.080 -8.467 -9.974 1.00 88.00 88 ARG A CA 1
ATOM 694 C C . ARG A 1 88 ? -9.250 -7.796 -9.263 1.00 88.00 88 ARG A C 1
ATOM 696 O O . ARG A 1 88 ? -9.222 -6.610 -8.960 1.00 88.00 88 ARG A O 1
ATOM 703 N N . SER A 1 89 ? -10.260 -8.591 -8.915 1.00 84.25 89 SER A N 1
ATOM 704 C CA . SER A 1 89 ? -11.414 -8.118 -8.140 1.00 84.25 89 SER A CA 1
ATOM 705 C C . SER A 1 89 ? -11.036 -7.670 -6.725 1.00 84.25 89 SER A C 1
ATOM 707 O O . SER A 1 89 ? -11.672 -6.777 -6.170 1.00 84.25 89 SER A O 1
ATOM 709 N N . ARG A 1 90 ? -10.006 -8.285 -6.133 1.00 88.19 90 ARG A N 1
ATOM 710 C CA . ARG A 1 90 ? -9.547 -7.986 -4.775 1.00 88.19 90 ARG A CA 1
ATOM 711 C C . ARG A 1 90 ? -8.026 -8.158 -4.666 1.00 88.19 90 ARG A C 1
ATOM 713 O O . ARG A 1 90 ? -7.577 -9.213 -4.234 1.00 88.19 90 ARG A O 1
ATOM 720 N N . PRO A 1 91 ? -7.236 -7.162 -5.104 1.00 87.31 91 PRO A N 1
ATOM 721 C CA . PRO A 1 91 ? -5.788 -7.317 -5.233 1.00 87.31 91 PRO A CA 1
ATOM 722 C C . PRO A 1 91 ? -5.018 -7.234 -3.908 1.00 87.31 91 PRO A C 1
ATOM 724 O O . PRO A 1 91 ? -3.863 -7.641 -3.886 1.00 87.31 91 PRO A O 1
ATOM 727 N N . LEU A 1 92 ? -5.626 -6.715 -2.831 1.00 89.69 92 LEU A N 1
ATOM 728 C CA . LEU A 1 92 ? -5.008 -6.641 -1.499 1.00 89.69 92 LEU A CA 1
ATOM 729 C C . LEU A 1 92 ? -5.902 -7.232 -0.405 1.00 89.69 92 LEU A C 1
ATOM 731 O O . LEU A 1 92 ? -7.077 -6.875 -0.273 1.00 89.69 92 LEU A O 1
ATOM 735 N N . THR A 1 93 ? -5.336 -8.054 0.462 1.00 88.56 93 THR A N 1
ATOM 736 C CA . THR A 1 93 ? -6.036 -8.654 1.591 1.00 88.56 93 THR A CA 1
ATOM 737 C C . THR A 1 93 ? -5.485 -8.109 2.897 1.00 88.56 93 THR A C 1
ATOM 739 O O . THR A 1 93 ? -4.311 -8.261 3.229 1.00 88.56 93 THR A O 1
ATOM 742 N N . PHE A 1 94 ? -6.374 -7.511 3.686 1.00 86.69 94 PHE A N 1
ATOM 743 C CA . PHE A 1 94 ? -6.059 -7.021 5.020 1.00 86.69 94 PHE A CA 1
ATOM 744 C C . PHE A 1 94 ? -6.582 -7.986 6.077 1.00 86.69 94 PHE A C 1
ATOM 746 O O . PHE A 1 94 ? -7.748 -8.379 6.040 1.00 86.69 94 PHE A O 1
ATOM 753 N N . ALA A 1 95 ? -5.748 -8.299 7.070 1.00 80.69 95 ALA A N 1
ATOM 754 C CA . ALA A 1 95 ? -6.177 -9.032 8.265 1.00 80.69 95 ALA A CA 1
ATOM 755 C C . ALA A 1 95 ? -7.130 -8.205 9.152 1.00 80.69 95 ALA A C 1
ATOM 757 O O . ALA A 1 95 ? -7.786 -8.734 10.044 1.00 80.69 95 ALA A O 1
ATOM 758 N N . HIS A 1 96 ? -7.211 -6.896 8.907 1.00 81.31 96 HIS A N 1
ATOM 759 C CA . HIS A 1 96 ? -7.974 -5.945 9.697 1.00 81.31 96 HIS A CA 1
ATOM 760 C C . HIS A 1 96 ? -8.967 -5.145 8.856 1.00 81.31 96 HIS A C 1
ATOM 762 O O . HIS A 1 96 ? -8.794 -4.914 7.659 1.00 81.31 96 HIS A O 1
ATOM 768 N N . SER A 1 97 ? -9.965 -4.585 9.528 1.00 78.44 97 SER A N 1
ATOM 769 C CA . SER A 1 97 ? -10.984 -3.732 8.921 1.00 78.44 97 SER A CA 1
ATOM 770 C C . SER A 1 97 ? -10.586 -2.256 8.765 1.00 78.44 97 SER A C 1
ATOM 772 O O . SER A 1 97 ? -11.458 -1.434 8.509 1.00 78.44 97 SER A O 1
ATOM 774 N N . ALA A 1 98 ? -9.313 -1.903 8.967 1.00 75.88 98 ALA A N 1
ATOM 775 C CA . ALA A 1 98 ? -8.834 -0.517 8.945 1.00 75.88 98 ALA A CA 1
ATOM 776 C C . ALA A 1 98 ? -9.024 0.162 7.579 1.00 75.88 98 ALA A C 1
ATOM 778 O O . ALA A 1 98 ? -9.490 1.293 7.495 1.00 75.88 98 ALA A O 1
ATOM 779 N N . LEU A 1 99 ? -8.685 -0.567 6.514 1.00 82.19 99 LEU A N 1
ATOM 780 C CA . LEU A 1 99 ? -8.769 -0.130 5.124 1.00 82.19 99 LEU A CA 1
ATOM 781 C C . LEU A 1 99 ? -9.786 -0.999 4.388 1.00 82.19 99 LEU A C 1
ATOM 783 O O . LEU A 1 99 ? -9.443 -1.802 3.520 1.00 82.19 99 LEU A O 1
ATOM 787 N N . LYS A 1 100 ? -11.059 -0.898 4.784 1.00 84.44 100 LYS A N 1
ATOM 788 C CA . LYS A 1 100 ? -12.126 -1.524 3.996 1.00 84.44 100 LYS A CA 1
ATOM 789 C C . LYS A 1 100 ? -12.192 -0.843 2.634 1.00 84.44 100 LYS A C 1
ATOM 791 O O . LYS A 1 100 ? -12.088 0.376 2.541 1.00 84.44 100 LYS A O 1
ATOM 796 N N . TYR A 1 101 ? -12.387 -1.650 1.604 1.00 89.44 101 TYR A N 1
ATOM 797 C CA . TYR A 1 101 ? -12.635 -1.175 0.257 1.00 89.44 101 TYR A CA 1
ATOM 798 C C . TYR A 1 101 ? -13.584 -2.139 -0.458 1.00 89.44 101 TYR A C 1
ATOM 800 O O . TYR A 1 101 ? -13.619 -3.333 -0.130 1.00 89.44 101 TYR A O 1
ATOM 808 N N . ARG A 1 102 ? -14.364 -1.633 -1.414 1.00 86.94 102 ARG A N 1
ATOM 809 C CA . ARG A 1 102 ? -15.147 -2.453 -2.352 1.00 86.94 102 ARG A CA 1
ATOM 810 C C . ARG A 1 102 ? -14.409 -2.619 -3.670 1.00 86.94 102 ARG A C 1
ATOM 812 O O . ARG A 1 102 ? -14.376 -3.718 -4.210 1.00 86.94 102 ARG A O 1
ATOM 819 N N . VAL A 1 103 ? -13.813 -1.538 -4.163 1.00 88.50 103 VAL A N 1
ATOM 820 C CA . VAL A 1 103 ? -13.034 -1.502 -5.401 1.00 88.50 103 VAL A CA 1
ATOM 821 C C . VAL A 1 103 ? -11.703 -0.826 -5.119 1.00 88.50 103 VAL A C 1
ATOM 823 O O . VAL A 1 103 ? -11.662 0.239 -4.506 1.00 88.50 103 VAL A O 1
ATOM 826 N N . LEU A 1 104 ? -10.620 -1.442 -5.583 1.00 92.62 104 LEU A N 1
ATOM 827 C CA . LEU A 1 104 ? -9.271 -0.901 -5.491 1.00 92.62 104 LEU A CA 1
ATOM 828 C C . LEU A 1 104 ? -8.693 -0.796 -6.898 1.00 92.62 104 LEU A C 1
ATOM 830 O O . LEU A 1 104 ? -8.771 -1.756 -7.663 1.00 92.62 104 LEU A O 1
ATOM 834 N N . ARG A 1 105 ? -8.153 0.372 -7.244 1.00 92.94 105 ARG A N 1
ATOM 835 C CA . ARG A 1 105 ? -7.560 0.633 -8.559 1.00 92.94 105 ARG A CA 1
ATOM 836 C C . ARG A 1 105 ? -6.187 1.254 -8.408 1.00 92.94 105 ARG A C 1
ATOM 838 O O . ARG A 1 105 ? -5.988 2.109 -7.551 1.00 92.94 105 ARG A O 1
ATOM 845 N N . ALA A 1 106 ? -5.268 0.842 -9.261 1.00 93.19 106 ALA A N 1
ATOM 846 C CA . ALA A 1 106 ? -4.008 1.520 -9.476 1.00 93.19 106 ALA A CA 1
ATOM 847 C C . ALA A 1 106 ? -4.201 2.648 -10.499 1.00 93.19 106 ALA A C 1
ATOM 849 O O . ALA A 1 106 ? -4.761 2.423 -11.576 1.00 93.19 106 ALA A O 1
ATOM 850 N N . GLU A 1 107 ? -3.776 3.855 -10.130 1.00 90.81 107 GLU A N 1
ATOM 851 C CA . GLU A 1 107 ? -4.026 5.093 -10.878 1.00 90.81 107 GLU A CA 1
ATOM 852 C C . GLU A 1 107 ? -2.791 5.579 -11.637 1.00 90.81 107 GLU A C 1
ATOM 854 O O . GLU A 1 107 ? -2.905 6.058 -12.764 1.00 90.81 107 GLU A O 1
ATOM 859 N N . SER A 1 108 ? -1.615 5.506 -11.012 1.00 90.62 108 SER A N 1
ATOM 860 C CA . SER A 1 108 ? -0.386 6.064 -11.571 1.00 90.62 108 SER A CA 1
ATOM 861 C C . SER A 1 108 ? 0.865 5.498 -10.904 1.00 90.62 108 SER A C 1
ATOM 863 O O . SER A 1 108 ? 0.795 4.755 -9.922 1.00 90.62 108 SER A O 1
ATOM 865 N N . PHE A 1 109 ? 2.023 5.888 -11.435 1.00 89.62 109 PHE A N 1
ATOM 866 C CA . PHE A 1 109 ? 3.326 5.610 -10.851 1.00 89.62 109 PHE A CA 1
ATOM 867 C C . PHE A 1 109 ? 3.984 6.882 -10.326 1.00 89.62 109 PHE A C 1
ATOM 869 O O . PHE A 1 109 ? 3.818 7.960 -10.895 1.00 89.62 109 PHE A O 1
ATOM 876 N N . ILE A 1 110 ? 4.754 6.736 -9.251 1.00 86.56 110 ILE A N 1
ATOM 877 C CA . ILE A 1 110 ? 5.620 7.776 -8.699 1.00 86.56 110 ILE A CA 1
ATOM 878 C C . ILE A 1 110 ? 7.048 7.245 -8.703 1.00 86.56 110 ILE A C 1
ATOM 880 O O . ILE A 1 110 ? 7.317 6.164 -8.172 1.00 86.56 110 ILE A O 1
ATOM 884 N N . ASP A 1 111 ? 7.964 8.022 -9.270 1.00 79.12 111 ASP A N 1
ATOM 885 C CA . ASP A 1 111 ? 9.376 7.666 -9.298 1.00 79.12 111 ASP A CA 1
ATOM 886 C C . ASP A 1 111 ? 10.020 7.820 -7.917 1.00 79.12 111 ASP A C 1
ATOM 888 O O . ASP A 1 111 ? 9.802 8.789 -7.181 1.00 79.12 111 ASP A O 1
ATOM 892 N N . GLY A 1 112 ? 10.880 6.863 -7.583 1.00 64.75 112 GLY A N 1
ATOM 893 C CA . GLY A 1 112 ? 11.607 6.779 -6.319 1.00 64.75 112 GLY A CA 1
ATOM 894 C C . GLY A 1 112 ? 12.540 7.935 -5.999 1.00 64.75 112 GLY A C 1
ATOM 895 O O . GLY A 1 112 ? 12.963 8.083 -4.850 1.00 64.75 112 GLY A O 1
ATOM 896 N N . GLY A 1 113 ? 12.885 8.734 -7.013 1.00 57.69 113 GLY A N 1
ATOM 897 C CA . GLY A 1 113 ? 13.775 9.885 -6.883 1.00 57.69 113 GLY A CA 1
ATOM 898 C C . GLY A 1 113 ? 13.188 10.984 -5.998 1.00 57.69 113 GLY A C 1
ATOM 899 O O . GLY A 1 113 ? 13.923 11.645 -5.264 1.00 57.69 113 GLY A O 1
ATOM 900 N N . CYS A 1 114 ? 11.860 11.117 -5.975 1.00 52.38 114 CYS A N 1
ATOM 901 C CA . CYS A 1 114 ? 11.147 12.014 -5.073 1.00 52.38 114 CYS A CA 1
ATOM 902 C C . CYS A 1 114 ? 10.866 11.294 -3.749 1.00 52.38 114 CYS A C 1
ATOM 904 O O . CYS A 1 114 ? 9.731 10.944 -3.427 1.00 52.38 114 CYS A O 1
ATOM 906 N N . GLY A 1 115 ? 11.923 11.027 -2.979 1.00 53.56 115 GLY A N 1
ATOM 907 C CA . GLY A 1 115 ? 11.792 10.440 -1.650 1.00 53.56 115 GLY A CA 1
ATOM 908 C C . GLY A 1 115 ? 10.830 11.265 -0.794 1.00 53.56 115 GLY A C 1
ATOM 909 O O . GLY A 1 115 ? 11.048 12.458 -0.585 1.00 53.56 115 GLY A O 1
ATOM 910 N N . HIS A 1 116 ? 9.758 10.642 -0.297 1.00 62.00 116 HIS A N 1
ATOM 911 C CA . HIS A 1 116 ? 8.877 11.298 0.664 1.00 62.00 116 HIS A CA 1
ATOM 912 C C . HIS A 1 116 ? 9.704 11.665 1.901 1.00 62.00 116 HIS A C 1
ATOM 914 O O . HIS A 1 116 ? 10.160 10.795 2.639 1.00 62.00 116 HIS A O 1
ATOM 920 N N . ALA A 1 117 ? 9.904 12.966 2.120 1.00 66.94 117 ALA A N 1
ATOM 921 C CA . ALA A 1 117 ? 10.661 13.496 3.257 1.00 66.94 117 ALA A CA 1
ATOM 922 C C . ALA A 1 117 ? 9.885 13.415 4.586 1.00 66.94 117 ALA A C 1
ATOM 924 O O . ALA A 1 117 ? 10.373 13.850 5.628 1.00 66.94 117 ALA A O 1
ATOM 925 N N . VAL A 1 118 ? 8.660 12.886 4.549 1.00 77.00 118 VAL A N 1
ATOM 926 C CA . VAL A 1 118 ? 7.737 12.830 5.679 1.00 77.00 118 VAL A CA 1
ATOM 927 C C . VAL A 1 118 ? 7.416 11.363 5.986 1.00 77.00 118 VAL A C 1
ATOM 929 O O . VAL A 1 118 ? 7.072 10.627 5.061 1.00 77.00 118 VAL A O 1
ATOM 932 N N . PRO A 1 119 ? 7.501 10.929 7.259 1.00 82.25 119 PRO A N 1
ATOM 933 C CA . PRO A 1 119 ? 7.030 9.611 7.675 1.00 82.25 119 PRO A CA 1
ATOM 934 C C . PRO A 1 119 ? 5.548 9.425 7.343 1.00 82.25 119 PRO A C 1
ATOM 936 O O . PRO A 1 119 ? 4.732 10.294 7.659 1.00 82.25 119 PRO A O 1
ATOM 939 N N . MET A 1 120 ? 5.205 8.282 6.756 1.00 86.31 120 MET A N 1
ATOM 940 C CA . MET A 1 120 ? 3.841 7.935 6.356 1.00 86.31 120 MET A CA 1
ATOM 941 C C . MET A 1 120 ? 3.333 6.741 7.168 1.00 86.31 120 MET A C 1
ATOM 943 O O . MET A 1 120 ? 4.142 5.919 7.614 1.00 86.31 120 MET A O 1
ATOM 947 N N . PRO A 1 121 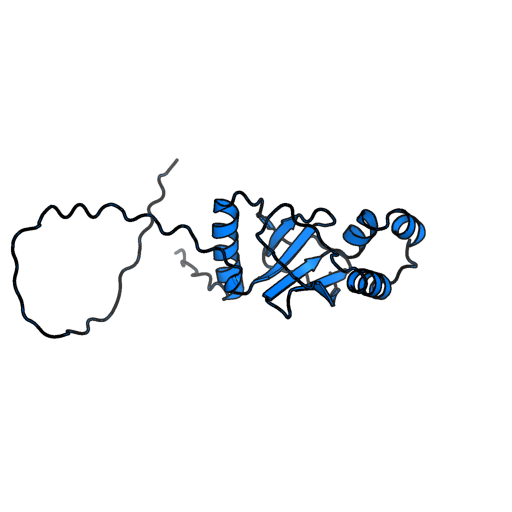? 2.010 6.616 7.380 1.00 88.31 121 PRO A N 1
ATOM 948 C CA . PRO A 1 121 ? 1.441 5.436 8.010 1.00 88.31 121 PRO A CA 1
ATOM 949 C C . PRO A 1 121 ? 1.721 4.196 7.163 1.0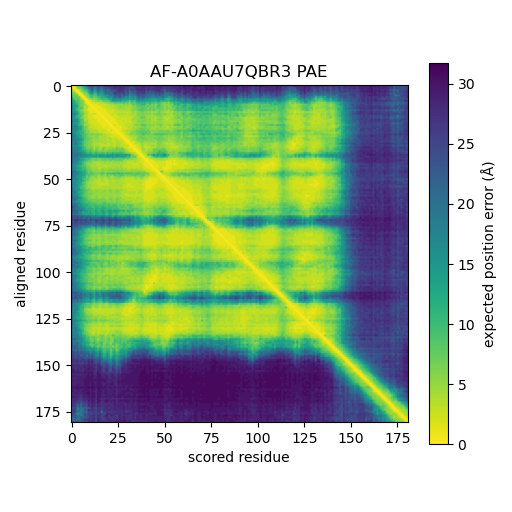0 88.31 121 PRO A C 1
ATOM 951 O O . PRO A 1 121 ? 1.231 4.074 6.038 1.00 88.31 121 PRO A O 1
ATOM 954 N N . ARG A 1 122 ? 2.512 3.282 7.717 1.00 90.62 122 ARG A N 1
ATOM 955 C CA . ARG A 1 122 ? 2.818 1.982 7.141 1.00 90.62 122 ARG A CA 1
ATOM 956 C C . ARG A 1 122 ? 1.818 0.955 7.653 1.00 90.62 122 ARG A C 1
ATOM 958 O O . ARG A 1 122 ? 1.604 0.832 8.862 1.00 90.62 122 ARG A O 1
ATOM 965 N N . LEU A 1 123 ? 1.253 0.199 6.722 1.00 89.56 123 LEU A N 1
ATOM 966 C CA . LEU A 1 123 ? 0.410 -0.958 6.991 1.00 89.56 123 LEU A CA 1
ATOM 967 C C . LEU A 1 123 ? 0.911 -2.153 6.185 1.00 89.56 123 LEU A C 1
ATOM 969 O O . LEU A 1 123 ? 1.496 -2.000 5.113 1.00 89.56 123 LEU A O 1
ATOM 973 N N . SER A 1 124 ? 0.675 -3.347 6.715 1.00 88.75 124 SER A N 1
ATOM 974 C CA . SER A 1 124 ? 0.995 -4.593 6.021 1.00 88.75 124 SER A CA 1
ATOM 975 C C . SER A 1 124 ? -0.292 -5.193 5.463 1.00 88.75 124 SER A C 1
ATOM 977 O O . SER A 1 124 ? -1.212 -5.510 6.222 1.00 88.75 124 SER A O 1
ATOM 979 N N . ALA A 1 125 ? -0.367 -5.323 4.141 1.00 89.56 125 ALA A N 1
ATOM 980 C CA . ALA A 1 125 ? -1.263 -6.278 3.504 1.00 89.56 125 ALA A CA 1
ATOM 981 C C . ALA A 1 125 ? -0.599 -7.660 3.515 1.00 89.56 125 ALA A C 1
ATOM 983 O O . ALA A 1 125 ? 0.592 -7.794 3.802 1.00 89.56 125 ALA A O 1
ATOM 984 N N . ARG A 1 126 ? -1.378 -8.698 3.210 1.00 88.19 126 ARG A N 1
ATOM 985 C CA . ARG A 1 126 ? -0.832 -10.045 3.030 1.00 88.19 126 ARG A CA 1
ATOM 986 C C . ARG A 1 126 ? 0.156 -10.090 1.860 1.00 88.19 126 ARG A C 1
ATOM 988 O O . ARG A 1 126 ? 1.153 -10.795 1.943 1.00 88.19 126 ARG A O 1
ATOM 995 N N . GLU A 1 127 ? -0.141 -9.346 0.802 1.00 90.69 127 GLU A N 1
ATOM 996 C CA . GLU A 1 127 ? 0.568 -9.399 -0.472 1.00 90.69 127 GLU A CA 1
ATOM 997 C C . GLU A 1 127 ? 1.762 -8.439 -0.532 1.00 90.69 127 GLU A C 1
ATOM 999 O O . GLU A 1 127 ? 2.733 -8.719 -1.226 1.00 90.69 127 GLU A O 1
ATOM 1004 N N . CYS A 1 128 ? 1.695 -7.301 0.166 1.00 90.75 128 CYS A N 1
ATOM 1005 C CA . CYS A 1 128 ? 2.760 -6.300 0.157 1.00 90.75 128 CYS A CA 1
ATOM 1006 C C . CYS A 1 128 ? 2.653 -5.310 1.324 1.00 90.75 128 CYS A C 1
ATOM 1008 O O . CYS A 1 128 ? 1.629 -5.204 2.012 1.00 90.75 128 CYS A O 1
ATOM 1010 N N . THR A 1 129 ? 3.701 -4.511 1.509 1.00 90.75 129 THR A N 1
ATOM 1011 C CA . THR A 1 129 ? 3.656 -3.341 2.387 1.00 90.75 129 THR A CA 1
ATOM 1012 C C . THR A 1 129 ? 3.034 -2.152 1.654 1.00 90.75 129 THR A C 1
ATOM 1014 O O . THR A 1 129 ? 3.277 -1.936 0.466 1.00 90.75 129 THR A O 1
ATOM 1017 N N . LEU A 1 130 ? 2.239 -1.347 2.362 1.00 91.44 130 LEU A N 1
ATOM 1018 C CA . LEU A 1 130 ? 1.686 -0.107 1.824 1.00 91.44 130 LEU A CA 1
ATOM 1019 C C . LEU A 1 130 ? 1.962 1.091 2.728 1.00 91.44 130 LEU A C 1
ATOM 1021 O O . LEU A 1 130 ? 2.026 0.980 3.956 1.00 91.44 130 LEU A O 1
ATOM 1025 N N . TRP A 1 131 ? 2.058 2.257 2.101 1.00 91.31 131 TRP A N 1
ATOM 1026 C CA . TRP A 1 131 ? 2.158 3.540 2.786 1.00 91.31 131 TRP A CA 1
ATOM 1027 C C . TRP A 1 131 ? 0.967 4.397 2.409 1.00 91.31 131 TRP A C 1
ATOM 1029 O O . TRP A 1 131 ? 0.736 4.678 1.234 1.00 91.31 131 TRP A O 1
ATOM 1039 N N . VAL A 1 132 ? 0.186 4.789 3.406 1.00 90.31 132 VAL A N 1
ATOM 1040 C CA . VAL A 1 132 ? -1.051 5.523 3.167 1.00 90.31 132 VAL A CA 1
ATOM 1041 C C . VAL A 1 132 ? -0.735 6.996 2.936 1.00 90.31 132 VAL A C 1
ATOM 1043 O O . VAL A 1 132 ? -0.082 7.634 3.761 1.00 90.31 132 VAL A O 1
ATOM 1046 N N . THR A 1 133 ? -1.189 7.528 1.806 1.00 87.88 133 THR A N 1
ATOM 1047 C CA . THR A 1 133 ? -0.956 8.920 1.409 1.00 87.88 133 THR A CA 1
ATOM 1048 C C . THR A 1 133 ? -2.133 9.802 1.787 1.00 87.88 133 THR A C 1
ATOM 1050 O O . THR A 1 133 ? -1.931 10.891 2.314 1.00 87.88 133 THR A O 1
ATOM 1053 N N . ASP A 1 134 ? -3.354 9.300 1.625 1.00 87.38 134 ASP A N 1
ATOM 1054 C CA . ASP A 1 134 ? -4.573 10.018 1.979 1.00 87.38 134 ASP A CA 1
ATOM 1055 C C . ASP A 1 134 ? -5.611 9.072 2.591 1.00 87.38 134 ASP A C 1
ATOM 1057 O O . ASP A 1 134 ? -5.748 7.916 2.182 1.00 87.38 134 ASP A O 1
ATOM 1061 N N . ILE A 1 135 ? -6.334 9.561 3.596 1.00 85.12 135 ILE A N 1
ATOM 1062 C CA . ILE A 1 135 ? -7.399 8.833 4.290 1.00 85.12 135 ILE A CA 1
ATOM 1063 C C . ILE A 1 135 ? -8.570 9.789 4.452 1.00 85.12 135 ILE A C 1
ATOM 1065 O O . ILE A 1 135 ? -8.473 10.789 5.172 1.00 85.12 135 ILE A O 1
ATOM 1069 N N . GLY A 1 136 ? -9.694 9.435 3.835 1.00 79.00 136 GLY A N 1
ATOM 1070 C CA . GLY A 1 136 ? -10.954 10.124 4.039 1.00 79.00 136 GLY A CA 1
ATOM 1071 C C . GLY A 1 136 ? -11.432 10.001 5.485 1.00 79.00 136 GLY A C 1
ATOM 1072 O O . GLY A 1 136 ? -11.263 8.970 6.143 1.00 79.00 136 GLY A O 1
ATOM 1073 N N . ASP A 1 137 ? -12.089 11.049 5.979 1.00 69.75 137 ASP A N 1
ATOM 1074 C CA . ASP A 1 137 ? -12.527 11.154 7.376 1.00 69.75 137 ASP A CA 1
ATOM 1075 C C . ASP A 1 137 ? -13.454 9.996 7.812 1.00 69.75 137 ASP A C 1
ATOM 1077 O O . ASP A 1 137 ? -13.504 9.649 8.989 1.00 69.75 137 ASP A O 1
ATOM 1081 N N . SER A 1 138 ? -14.138 9.335 6.871 1.00 66.38 138 SER A N 1
ATOM 1082 C CA . SER A 1 138 ? -14.998 8.169 7.122 1.00 66.38 138 SER A CA 1
ATOM 1083 C C . SER A 1 138 ? -14.251 6.904 7.561 1.00 66.38 138 SER A C 1
ATOM 1085 O O . SER A 1 138 ? -14.863 6.002 8.129 1.00 66.38 138 SER A O 1
ATOM 1087 N N . LEU A 1 139 ? -12.950 6.810 7.278 1.00 67.31 139 LEU A N 1
ATOM 1088 C CA . LEU A 1 139 ? -12.096 5.673 7.651 1.00 67.31 139 LEU A CA 1
ATOM 1089 C C . LEU A 1 139 ? -11.228 5.971 8.871 1.00 67.31 139 LEU A C 1
ATOM 1091 O O . LEU A 1 139 ? -10.601 5.067 9.432 1.00 67.31 139 LEU A O 1
ATOM 1095 N N . VAL A 1 140 ? -11.220 7.229 9.313 1.00 66.88 140 VAL A N 1
ATOM 1096 C CA . VAL A 1 140 ? -10.638 7.612 10.591 1.00 66.88 140 VAL A CA 1
ATOM 1097 C C . VAL A 1 140 ? -11.537 7.040 11.678 1.00 66.88 140 VAL A C 1
ATOM 1099 O O . VAL A 1 140 ? -12.569 7.608 12.036 1.00 66.88 140 VAL A O 1
ATOM 1102 N N . MET A 1 141 ? -11.143 5.875 12.192 1.00 67.12 141 MET A N 1
ATOM 1103 C CA . MET A 1 141 ? -11.808 5.269 13.337 1.00 67.12 141 MET A CA 1
ATOM 1104 C C . MET A 1 141 ? -11.807 6.296 14.473 1.00 67.12 141 MET A C 1
ATOM 1106 O O . MET A 1 141 ? -10.740 6.837 14.793 1.00 67.12 141 MET A O 1
ATOM 1110 N N . PRO A 1 142 ? -12.980 6.624 15.046 1.00 61.22 142 PRO A N 1
ATOM 1111 C CA . PRO A 1 142 ? -13.055 7.658 16.055 1.00 61.22 142 PRO A CA 1
ATOM 1112 C C . PRO A 1 142 ? -12.118 7.270 17.201 1.00 61.22 142 PRO A C 1
ATOM 1114 O O . PRO A 1 142 ? -12.139 6.114 17.640 1.00 61.22 142 PRO A O 1
ATOM 1117 N N . PRO A 1 143 ? -11.283 8.203 17.694 1.00 54.44 143 PRO A N 1
ATOM 1118 C CA . PRO A 1 143 ? -10.541 7.937 18.910 1.00 54.44 143 PRO A CA 1
ATOM 1119 C C . PRO A 1 143 ? -11.559 7.563 19.991 1.00 54.44 143 PRO A C 1
ATOM 1121 O O . PRO A 1 143 ? -12.676 8.101 19.977 1.00 54.44 143 PRO A O 1
ATOM 1124 N N . PRO A 1 144 ? -11.215 6.657 20.922 1.00 50.31 144 PRO A N 1
ATOM 1125 C CA . PRO A 1 144 ? -12.116 6.316 22.001 1.00 50.31 144 PRO A CA 1
ATOM 1126 C C . PRO A 1 144 ? -12.548 7.627 22.641 1.00 50.31 144 PRO A C 1
ATOM 1128 O O . PRO A 1 144 ? -11.704 8.436 23.046 1.00 50.31 144 PRO A O 1
ATOM 1131 N N . GLN A 1 145 ? -13.864 7.863 22.682 1.00 52.75 145 GLN A N 1
ATOM 1132 C CA . GLN A 1 145 ? -14.398 8.885 23.562 1.00 52.75 145 GLN A CA 1
ATOM 1133 C C . GLN A 1 145 ? -13.778 8.558 24.909 1.00 52.75 145 GLN A C 1
ATOM 1135 O O . GLN A 1 145 ? -13.976 7.451 25.416 1.00 52.75 145 GLN A O 1
ATOM 1140 N N . ARG A 1 146 ? -12.934 9.452 25.437 1.00 49.06 146 ARG A N 1
ATOM 1141 C CA . ARG A 1 146 ? -12.474 9.323 26.813 1.00 49.06 146 ARG A CA 1
ATOM 1142 C C . ARG A 1 146 ? -13.764 9.256 27.612 1.00 49.06 146 ARG A C 1
ATOM 1144 O O . ARG A 1 146 ? -14.428 10.283 27.742 1.00 49.06 146 ARG A O 1
ATOM 1151 N N . ARG A 1 147 ? -14.168 8.041 28.023 1.00 45.06 147 ARG A N 1
ATOM 1152 C CA . ARG A 1 147 ? -15.310 7.829 28.909 1.00 45.06 147 ARG A CA 1
ATOM 1153 C C . ARG A 1 147 ? -15.131 8.866 29.989 1.00 45.06 147 ARG A C 1
ATOM 1155 O O . ARG A 1 147 ? -14.038 8.951 30.556 1.00 45.06 147 ARG A O 1
ATOM 1162 N N . GLY A 1 148 ? -16.154 9.704 30.136 1.00 43.88 148 GLY A N 1
ATOM 1163 C CA . GLY A 1 148 ? -16.121 10.834 31.035 1.00 43.88 148 GLY A CA 1
ATOM 1164 C C . GLY A 1 148 ? -15.453 10.408 32.328 1.00 43.88 148 GLY A C 1
ATOM 1165 O O . GLY A 1 148 ? -15.830 9.398 32.924 1.00 43.88 148 GLY A O 1
ATOM 1166 N N . LEU A 1 149 ? -14.440 11.168 32.741 1.00 43.91 149 LEU A N 1
ATOM 1167 C CA . LEU A 1 149 ? -14.181 11.288 34.164 1.00 43.91 149 LEU A CA 1
ATOM 1168 C C . LEU A 1 149 ? -15.562 11.523 34.782 1.00 43.91 149 LEU A C 1
ATOM 1170 O O . LEU A 1 149 ? -16.210 12.489 34.362 1.00 43.91 149 LEU A O 1
ATOM 1174 N N . PRO A 1 150 ? -16.074 10.635 35.655 1.00 43.03 150 PRO A N 1
ATOM 1175 C CA . PRO A 1 150 ? -17.318 10.921 36.337 1.00 43.03 150 PRO A CA 1
ATOM 1176 C C . PRO A 1 150 ? -17.107 12.276 36.994 1.00 43.03 150 PRO A C 1
ATOM 1178 O O . PRO A 1 150 ? -16.185 12.452 37.795 1.00 43.03 150 PRO A O 1
ATOM 1181 N N . GLY A 1 151 ? -17.884 13.259 36.540 1.00 39.88 151 GLY A N 1
ATOM 1182 C CA . GLY A 1 151 ? -17.897 14.587 37.108 1.00 39.88 151 GLY A CA 1
ATOM 1183 C C . GLY A 1 151 ? -18.250 14.424 38.571 1.00 39.88 151 GLY A C 1
ATOM 1184 O O . GLY A 1 151 ? -19.416 14.278 38.924 1.00 39.88 151 GLY A O 1
ATOM 1185 N N . A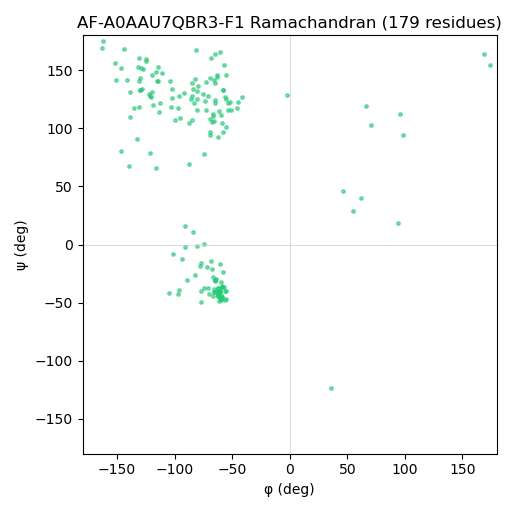RG A 1 152 ? -17.233 14.406 39.429 1.00 40.69 152 ARG A N 1
ATOM 1186 C CA . ARG A 1 152 ? -17.410 14.554 40.862 1.00 40.69 152 ARG A CA 1
ATOM 1187 C C . ARG A 1 152 ? -17.715 16.031 41.067 1.00 40.69 152 ARG A C 1
ATOM 1189 O O . ARG A 1 152 ? -16.823 16.802 41.392 1.00 40.69 152 ARG A O 1
ATOM 1196 N N . ASN A 1 153 ? -18.953 16.427 40.779 1.00 40.78 153 ASN A N 1
ATOM 1197 C CA . ASN A 1 153 ? -19.528 17.652 41.315 1.00 40.78 153 ASN A CA 1
ATOM 1198 C C . ASN A 1 153 ? -19.664 17.426 42.827 1.00 40.78 153 ASN A C 1
ATOM 1200 O O . ASN A 1 153 ? -20.474 16.590 43.223 1.00 40.78 153 ASN A O 1
ATOM 1204 N N . PRO A 1 154 ? -18.907 18.126 43.691 1.00 43.41 154 PRO A N 1
ATOM 1205 C CA . PRO A 1 154 ? -19.138 18.090 45.132 1.00 43.41 154 PRO A CA 1
ATOM 1206 C C . PRO A 1 154 ? -20.288 19.021 45.544 1.00 43.41 154 PRO A C 1
ATOM 1208 O O . PRO A 1 154 ? -20.619 19.099 46.719 1.00 43.41 154 PRO A O 1
ATOM 1211 N N . PHE A 1 155 ? -20.897 19.736 44.595 1.00 44.34 155 PHE A N 1
ATOM 1212 C CA . PHE A 1 155 ? -21.913 20.744 44.864 1.00 44.34 155 PHE A CA 1
ATOM 1213 C C . PHE A 1 155 ? -23.097 20.536 43.922 1.00 44.34 155 PHE A C 1
ATOM 1215 O O . PHE A 1 155 ? -23.119 21.029 42.798 1.00 44.34 155 PHE A O 1
ATOM 1222 N N . GLY A 1 156 ? -24.058 19.739 44.380 1.00 35.44 156 GLY A N 1
ATOM 1223 C CA . GLY A 1 156 ? -25.373 19.580 43.770 1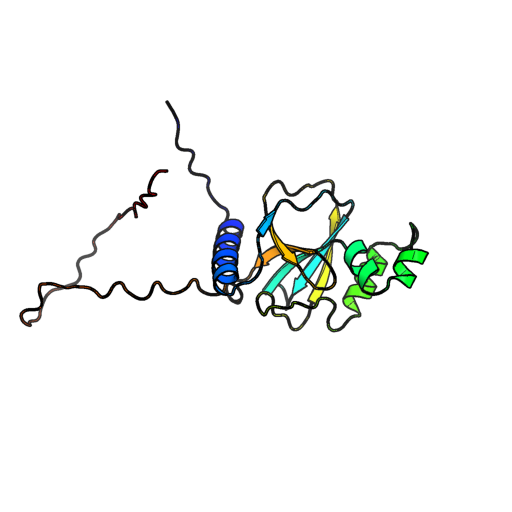.00 35.44 156 GLY A CA 1
ATOM 1224 C C . GLY A 1 156 ? -26.443 19.946 44.790 1.00 35.44 156 GLY A C 1
ATOM 1225 O O . GLY A 1 156 ? -27.022 19.063 45.410 1.00 35.44 156 GLY A O 1
ATOM 1226 N N . GLY A 1 157 ? -26.661 21.245 44.986 1.00 35.97 157 GLY A N 1
ATOM 1227 C CA . GLY A 1 157 ? -27.825 21.789 45.675 1.00 35.97 157 GLY A CA 1
ATOM 1228 C C . GLY A 1 157 ? -28.584 22.707 44.720 1.00 35.97 157 GLY A C 1
ATOM 1229 O O . GLY A 1 157 ? -27.977 23.598 44.140 1.00 35.97 157 GLY A O 1
ATOM 1230 N N . GLY A 1 158 ? -29.887 22.457 44.574 1.00 33.09 158 GLY A N 1
ATOM 1231 C CA . GLY A 1 158 ? -30.916 23.483 44.367 1.00 33.09 158 GLY A CA 1
ATOM 1232 C C . GLY A 1 158 ? -30.979 24.231 43.029 1.00 33.09 158 GLY A C 1
ATOM 1233 O O . GLY A 1 158 ? -30.243 25.178 42.796 1.00 33.09 158 GLY A O 1
ATOM 1234 N N . VAL A 1 159 ? -31.944 23.813 42.206 1.00 39.66 159 VAL A N 1
ATOM 1235 C CA . VAL A 1 159 ? -32.889 24.592 41.367 1.00 39.66 159 VAL A CA 1
ATOM 1236 C C . VAL A 1 159 ? -32.796 26.134 41.470 1.00 39.66 159 VAL A C 1
ATOM 1238 O O . VAL A 1 159 ? -32.901 26.667 42.568 1.00 39.66 159 VAL A O 1
ATOM 1241 N N . ASP A 1 160 ? -32.685 26.868 40.351 1.00 34.38 160 ASP A N 1
ATOM 1242 C CA . ASP A 1 160 ? -33.808 27.551 39.658 1.00 34.38 160 ASP A CA 1
ATOM 1243 C C . ASP A 1 160 ? -33.338 28.552 38.562 1.00 34.38 160 ASP A C 1
ATOM 1245 O O . ASP A 1 160 ? -32.169 28.924 38.463 1.00 34.38 160 ASP A O 1
ATOM 1249 N N . HIS A 1 161 ? -34.280 28.929 37.697 1.00 39.75 161 HIS A N 1
ATOM 1250 C CA . HIS A 1 161 ? -34.217 29.605 36.403 1.00 39.75 161 HIS A CA 1
ATOM 1251 C C . HIS A 1 161 ? -33.694 31.061 36.353 1.00 39.75 161 HIS A C 1
ATOM 1253 O O . HIS A 1 161 ? -33.789 31.833 37.300 1.00 39.75 161 HIS A O 1
ATOM 1259 N N . ARG A 1 162 ? -33.356 31.455 35.106 1.00 33.25 162 ARG A N 1
ATOM 1260 C CA . ARG A 1 162 ? -33.078 32.795 34.527 1.00 33.25 162 ARG A CA 1
ATOM 1261 C C . ARG A 1 162 ? -31.597 33.186 34.455 1.00 33.25 162 ARG A C 1
ATOM 1263 O O . ARG A 1 162 ? -30.998 33.543 35.456 1.00 33.25 162 ARG A O 1
ATOM 1270 N N . LEU A 1 163 ? -31.065 33.279 33.229 1.00 32.66 163 LEU A N 1
ATOM 1271 C CA . LEU A 1 163 ? -30.570 34.522 32.605 1.00 32.66 163 LEU A CA 1
ATOM 1272 C C . LEU A 1 163 ? -29.877 34.237 31.251 1.00 32.66 163 LEU A C 1
ATOM 1274 O O . LEU A 1 163 ? -29.435 33.133 30.961 1.00 32.66 163 LEU A O 1
ATOM 1278 N N . LYS A 1 164 ? -29.903 35.273 30.410 1.00 29.89 164 LYS A N 1
ATOM 1279 C CA . LYS A 1 164 ? -29.625 35.379 28.964 1.00 29.89 164 LYS A CA 1
ATOM 1280 C C . LYS A 1 164 ? -28.199 34.985 28.511 1.00 29.89 164 LYS A C 1
ATOM 1282 O O . LYS A 1 164 ? -27.292 34.931 29.338 1.00 29.89 164 LYS A O 1
ATOM 1287 N N . PRO A 1 165 ? -27.978 34.772 27.192 1.00 35.06 165 PRO A N 1
ATOM 1288 C CA . PRO A 1 165 ? -26.684 34.359 26.655 1.00 35.06 165 PRO A CA 1
ATOM 1289 C C . PRO A 1 165 ? -25.663 35.498 26.733 1.00 35.06 165 PRO A C 1
ATOM 1291 O O . PRO A 1 165 ? -25.905 36.599 26.241 1.00 35.06 165 PRO A O 1
ATOM 1294 N N . VAL A 1 166 ? -24.498 35.212 27.313 1.00 30.83 166 VAL A N 1
ATOM 1295 C CA . VAL A 1 166 ? -23.315 36.075 27.255 1.00 30.83 166 VAL A CA 1
ATOM 1296 C C . VAL A 1 166 ? -22.250 35.351 26.446 1.00 30.83 166 VAL A C 1
ATOM 1298 O O . VAL A 1 166 ? -21.742 34.302 26.839 1.00 30.83 166 VAL A O 1
ATOM 1301 N N . ALA A 1 167 ? -21.928 35.923 25.290 1.00 38.84 167 ALA A N 1
ATOM 1302 C CA . ALA A 1 167 ? -20.762 35.557 24.512 1.00 38.84 167 ALA A CA 1
ATOM 1303 C C . ALA A 1 167 ? -19.496 35.901 25.308 1.00 38.84 167 ALA A C 1
ATOM 1305 O O . ALA A 1 167 ? -19.268 37.064 25.632 1.00 38.84 167 ALA A O 1
ATOM 1306 N N . LEU A 1 168 ? -18.648 34.906 25.573 1.00 33.06 168 LEU A N 1
ATOM 1307 C CA . LEU A 1 168 ? -17.278 35.131 26.020 1.00 33.06 168 LEU A CA 1
ATOM 1308 C C . LEU A 1 168 ? -16.301 34.300 25.188 1.00 33.06 168 LEU A C 1
ATOM 1310 O O . LEU A 1 168 ? -16.339 33.073 25.123 1.00 33.06 168 LEU A O 1
ATOM 1314 N N . ARG A 1 169 ? -15.446 35.068 24.519 1.00 34.62 169 ARG A N 1
ATOM 1315 C CA . ARG A 1 169 ? -14.251 34.704 23.767 1.00 34.62 169 ARG A CA 1
ATOM 1316 C C . ARG A 1 169 ? -13.223 33.942 24.619 1.00 34.62 169 ARG A C 1
ATOM 1318 O O . ARG A 1 169 ? -13.056 34.220 25.797 1.00 34.62 169 ARG A O 1
ATOM 1325 N N . LEU A 1 170 ? -12.426 33.154 23.889 1.00 35.88 170 LEU A N 1
ATOM 1326 C CA . LEU A 1 170 ? -11.001 32.846 24.087 1.00 35.88 170 LEU A CA 1
ATOM 1327 C C . LEU A 1 170 ? -10.558 32.046 25.326 1.00 35.88 170 LEU A C 1
ATOM 1329 O O . LEU A 1 170 ? -10.530 32.521 26.453 1.00 35.88 170 LEU A O 1
ATOM 1333 N N . GLY A 1 171 ? -9.964 30.889 25.013 1.00 36.88 171 GLY A N 1
ATOM 1334 C CA . GLY A 1 171 ? -8.654 30.525 25.546 1.00 36.88 171 GLY A CA 1
ATOM 1335 C C . GLY A 1 171 ? -8.660 29.600 26.754 1.00 36.88 171 GLY A C 1
ATOM 1336 O O . GLY A 1 171 ? -8.618 30.069 27.883 1.00 36.88 171 GLY A O 1
ATOM 1337 N N . LYS A 1 172 ? -8.547 28.283 26.523 1.00 35.72 172 LYS A N 1
ATOM 1338 C CA . LYS A 1 172 ? -7.905 27.376 27.491 1.00 35.72 172 LYS A CA 1
ATOM 1339 C C . LYS A 1 172 ? -7.015 26.353 26.790 1.00 35.72 172 LYS A C 1
ATOM 1341 O O . LYS A 1 172 ? -7.466 25.442 26.105 1.00 35.72 172 LYS A O 1
ATOM 1346 N N . ILE A 1 173 ? -5.720 26.567 26.996 1.00 34.41 173 ILE A N 1
ATOM 1347 C CA . ILE A 1 173 ? -4.596 25.684 26.699 1.00 34.41 173 ILE A CA 1
ATOM 1348 C C . ILE A 1 173 ? -4.717 24.442 27.588 1.00 34.41 173 ILE A C 1
ATOM 1350 O O . ILE A 1 173 ? -4.764 24.556 28.813 1.00 34.41 173 ILE A O 1
ATOM 1354 N N . VAL A 1 174 ? -4.734 23.255 26.983 1.00 34.66 174 VAL A N 1
ATOM 1355 C CA . VAL A 1 174 ? -4.644 21.983 27.710 1.00 34.66 174 VAL A CA 1
ATOM 1356 C C . VAL A 1 174 ? -3.162 21.675 27.949 1.00 34.66 174 VAL A C 1
ATOM 1358 O O . VAL A 1 174 ? -2.428 21.343 27.021 1.00 34.66 174 VAL A O 1
ATOM 1361 N N . ARG A 1 175 ? -2.706 21.826 29.200 1.00 30.78 175 ARG A N 1
ATOM 1362 C CA . ARG A 1 175 ? -1.388 21.367 29.670 1.00 30.78 175 ARG A CA 1
ATOM 1363 C C . ARG A 1 175 ? -1.414 19.843 29.815 1.00 30.78 175 ARG A C 1
ATOM 1365 O O . ARG A 1 175 ? -2.195 19.333 30.611 1.00 30.78 175 ARG A O 1
ATOM 1372 N N . TRP A 1 176 ? -0.512 19.141 29.136 1.00 33.56 176 TRP A N 1
ATOM 1373 C CA . TRP A 1 176 ? -0.165 17.758 29.473 1.00 33.56 176 TRP A CA 1
ATOM 1374 C C . TRP A 1 176 ? 1.165 17.752 30.231 1.00 33.56 176 TRP A C 1
ATOM 1376 O O . TRP A 1 176 ? 2.146 18.345 29.786 1.00 33.56 176 TRP A O 1
ATOM 1386 N N . ARG A 1 177 ? 1.158 17.132 31.413 1.00 30.00 177 ARG A N 1
ATOM 1387 C CA . ARG A 1 177 ? 2.324 16.861 32.259 1.00 30.00 177 ARG A CA 1
ATOM 1388 C C . ARG A 1 177 ? 2.731 15.417 31.954 1.00 30.00 177 ARG A C 1
ATOM 1390 O O . ARG A 1 177 ? 1.914 14.529 32.176 1.00 30.00 177 ARG A O 1
ATOM 1397 N N . CYS A 1 178 ? 3.930 15.185 31.426 1.00 30.06 178 CYS A N 1
ATOM 1398 C CA . CYS A 1 178 ? 4.525 13.848 31.468 1.00 30.06 178 CYS A CA 1
ATOM 1399 C C . CYS A 1 178 ? 5.234 13.668 32.820 1.00 30.06 178 CYS A C 1
ATOM 1401 O O . CYS A 1 178 ? 5.857 14.629 33.286 1.00 30.06 178 CYS A O 1
ATOM 1403 N N . PRO A 1 179 ? 5.127 12.490 33.456 1.00 32.75 179 PRO A N 1
ATOM 1404 C CA . PRO A 1 179 ? 6.011 12.109 34.545 1.00 32.75 179 PRO A CA 1
ATOM 1405 C C . PRO A 1 179 ? 7.421 11.868 33.990 1.00 32.75 179 PRO A C 1
ATOM 1407 O O . PRO A 1 179 ? 7.576 11.422 32.854 1.00 32.75 179 PRO A O 1
ATOM 1410 N N . ALA A 1 180 ? 8.417 12.259 34.780 1.00 38.44 180 ALA A N 1
ATOM 1411 C CA . ALA A 1 180 ? 9.823 12.012 34.515 1.00 38.44 180 ALA A CA 1
ATOM 1412 C C . ALA A 1 180 ? 10.185 10.612 35.020 1.00 38.44 180 ALA A C 1
ATOM 1414 O O . ALA A 1 180 ? 9.818 10.282 36.146 1.00 38.44 180 ALA A O 1
ATOM 1415 N N . ASP A 1 181 ? 10.901 9.862 34.189 1.00 35.94 181 ASP A N 1
ATOM 1416 C CA . ASP A 1 181 ? 12.002 8.998 34.618 1.00 35.94 181 ASP A CA 1
ATOM 1417 C C . ASP A 1 181 ? 13.282 9.599 34.023 1.00 35.94 181 ASP A C 1
ATOM 1419 O O . ASP A 1 181 ? 13.226 10.014 32.835 1.00 35.94 181 ASP A O 1
#

Solvent-accessible surface area (backbone atoms only — not comparable to full-atom values): 11449 Å² total; per-residue (Å²): 137,84,80,84,77,79,79,83,72,52,73,60,58,52,45,50,52,44,30,51,52,17,34,52,77,70,71,43,81,65,47,75,40,61,78,72,89,41,79,53,30,35,33,33,35,22,63,91,58,49,30,29,32,37,31,48,59,63,52,34,38,42,60,77,38,44,70,54,45,69,70,26,71,91,77,58,52,68,70,56,52,45,52,55,46,53,71,37,80,72,75,72,51,61,96,55,80,71,77,73,68,82,44,62,39,65,78,51,77,45,61,29,86,70,63,66,92,58,67,27,49,33,41,67,39,79,43,36,60,33,35,48,73,45,69,33,76,90,57,38,45,72,60,79,73,74,71,71,74,77,80,80,68,91,75,86,76,82,90,84,88,90,84,81,93,76,92,78,82,82,89,82,86,85,85,82,82,78,86,85,132

Radius of gyration: 23.3 Å; Cα contacts (8 Å, |Δi|>4): 237; chains: 1; bounding box: 52×54×65 Å

Organism: NCBI:txid3157919

Sequence (181 aa):
MSYRQLRTLTREQLNWQRALAGWRVHNIAASLELPPKAARRMVISADNGAWRAIIDPREWLCHELPNVAALAGAACDDEKIMALFNTRSRPLTFAHSALKYRVLRAESFIDGGCGHAVPMPRLSARECTLWVTDIGDSLVMPPPQRRGLPGRNPFGGGVDHRLKPVALRLGKIVRWRCPAD

Nearest PDB structures (foldseek):
  3ht5-assembly1_A-2  TM=2.166E-01  e=7.876E+00  Mycobacterium tuberculosis